Protein AF-A0A2D6F287-F1 (afdb_monomer_lite)

Structure (mmCIF, N/CA/C/O backbone):
data_AF-A0A2D6F287-F1
#
_entry.id   AF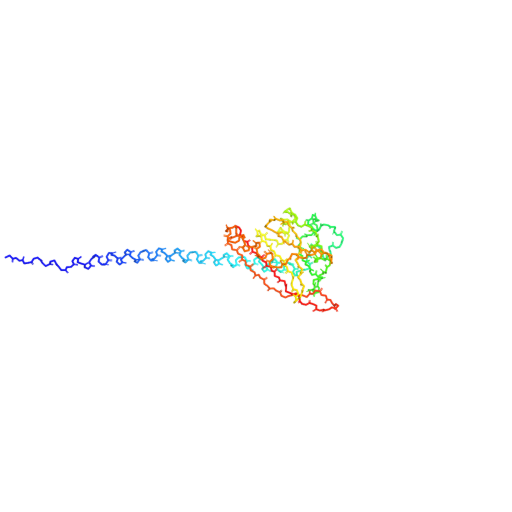-A0A2D6F287-F1
#
loop_
_atom_site.group_PDB
_atom_site.id
_atom_site.type_symbol
_atom_site.label_atom_id
_atom_site.label_alt_id
_atom_site.label_comp_id
_atom_site.label_asym_id
_atom_site.label_entity_id
_atom_site.label_seq_id
_atom_site.pdbx_PDB_ins_code
_atom_site.Cartn_x
_atom_site.Cartn_y
_atom_site.Cartn_z
_atom_site.occupancy
_atom_site.B_iso_or_equiv
_atom_site.auth_seq_id
_atom_site.auth_comp_id
_atom_site.auth_asym_id
_atom_site.auth_atom_id
_atom_site.pdbx_PDB_model_num
ATOM 1 N N . MET A 1 1 ? -53.482 -0.530 66.998 1.00 50.16 1 MET A N 1
ATOM 2 C CA . MET A 1 1 ? -52.963 0.106 65.759 1.00 50.16 1 MET A CA 1
ATOM 3 C C . MET A 1 1 ? -52.696 -0.979 64.717 1.00 50.16 1 MET A C 1
ATOM 5 O O . MET A 1 1 ? -52.305 -2.067 65.120 1.00 50.16 1 MET A O 1
ATOM 9 N N . LYS A 1 2 ? -52.905 -0.732 63.413 1.00 50.69 2 LYS A N 1
ATOM 10 C CA . LYS A 1 2 ? -52.496 -1.680 62.351 1.00 50.69 2 LYS A CA 1
ATOM 11 C C . LYS A 1 2 ? -51.017 -1.446 61.988 1.00 50.69 2 LYS A C 1
ATOM 13 O O . LYS A 1 2 ? -50.665 -0.293 61.749 1.00 50.69 2 LYS A O 1
ATOM 18 N N . PRO A 1 3 ? -50.161 -2.482 61.906 1.00 60.34 3 PRO A N 1
ATOM 19 C CA . PRO A 1 3 ? -48.781 -2.314 61.457 1.00 60.34 3 PRO A CA 1
ATOM 20 C C . PRO A 1 3 ? -48.736 -2.031 59.949 1.00 60.34 3 PRO A C 1
ATOM 22 O O . PRO A 1 3 ? -49.257 -2.803 59.141 1.00 60.34 3 PRO A O 1
ATOM 25 N N . ILE A 1 4 ? -48.093 -0.930 59.558 1.00 62.91 4 ILE A N 1
ATOM 26 C CA . ILE A 1 4 ? -47.907 -0.561 58.150 1.00 62.91 4 ILE A CA 1
ATOM 27 C C . ILE A 1 4 ? -46.851 -1.496 57.542 1.00 62.91 4 ILE A C 1
ATOM 29 O O . ILE A 1 4 ? -45.666 -1.386 57.853 1.00 62.91 4 ILE A O 1
ATOM 33 N N . LYS A 1 5 ? -47.262 -2.422 56.662 1.00 60.25 5 LYS A N 1
ATOM 34 C CA . LYS A 1 5 ? -46.361 -3.365 55.967 1.00 60.25 5 LYS A CA 1
ATOM 35 C C . LYS A 1 5 ? -45.488 -2.669 54.903 1.00 60.25 5 LYS A C 1
ATOM 37 O O . LYS A 1 5 ? -45.615 -2.933 53.709 1.00 60.25 5 LYS A O 1
ATOM 42 N N . LYS A 1 6 ? -44.528 -1.839 55.321 1.00 62.19 6 LYS A N 1
ATOM 43 C CA . LYS A 1 6 ? -43.394 -1.441 54.470 1.00 62.19 6 LYS A CA 1
ATOM 44 C C . LYS A 1 6 ? -42.460 -2.643 54.253 1.00 62.19 6 LYS A C 1
ATOM 46 O O . LYS A 1 6 ? -41.516 -2.839 55.009 1.00 62.19 6 LYS A O 1
ATOM 51 N N . ARG A 1 7 ? -42.740 -3.468 53.237 1.00 57.38 7 ARG A N 1
ATOM 52 C CA . ARG A 1 7 ? -41.859 -4.582 52.811 1.00 57.38 7 ARG A CA 1
ATOM 53 C C . ARG A 1 7 ? -41.539 -4.639 51.310 1.00 57.38 7 ARG A C 1
ATOM 55 O O . ARG A 1 7 ? -40.784 -5.510 50.906 1.00 57.38 7 ARG A O 1
ATOM 62 N N . GLY A 1 8 ? -42.049 -3.707 50.500 1.00 60.09 8 GLY A N 1
ATOM 63 C CA . GLY A 1 8 ? -41.720 -3.630 49.066 1.00 60.09 8 GLY A CA 1
ATOM 64 C C . GLY A 1 8 ? -40.553 -2.700 48.703 1.00 60.09 8 GLY A C 1
ATOM 65 O O . GLY A 1 8 ? -39.934 -2.898 47.669 1.00 60.09 8 GLY A O 1
ATOM 66 N N . GLN A 1 9 ? -40.238 -1.686 49.523 1.00 60.09 9 GLN A N 1
ATOM 67 C CA . GLN A 1 9 ? -39.429 -0.537 49.069 1.00 60.09 9 GLN A CA 1
ATOM 68 C C . GLN A 1 9 ? -37.966 -0.855 48.701 1.00 60.09 9 GLN A C 1
ATOM 70 O O . GLN A 1 9 ? -37.408 -0.124 47.893 1.00 60.09 9 GLN A O 1
ATOM 75 N N . PHE A 1 10 ? -37.362 -1.918 49.245 1.00 64.88 10 PHE A N 1
ATOM 76 C CA . PHE A 1 10 ? -35.959 -2.269 48.962 1.00 64.88 10 PHE A CA 1
ATOM 77 C C . PHE A 1 10 ? -35.760 -2.688 47.493 1.00 64.88 10 PHE A C 1
ATOM 79 O O . PHE A 1 10 ? -34.954 -2.098 46.782 1.00 64.88 10 PHE A O 1
ATOM 86 N N . TRP A 1 11 ? -36.612 -3.599 47.007 1.00 77.56 11 TRP A N 1
ATOM 87 C CA . TRP A 1 11 ? -36.554 -4.161 45.650 1.00 77.56 11 TRP A CA 1
ATOM 88 C C . TRP A 1 11 ? -36.672 -3.111 44.536 1.00 77.56 11 TRP A C 1
ATOM 90 O O . TRP A 1 11 ? -36.129 -3.302 43.452 1.00 77.56 11 TRP A O 1
ATOM 100 N N . TYR A 1 12 ? -37.361 -1.990 44.784 1.00 81.94 12 TYR A N 1
ATOM 101 C CA . TYR A 1 12 ? -37.453 -0.901 43.807 1.00 81.94 12 TYR A CA 1
ATOM 102 C C . TYR A 1 12 ? -36.110 -0.196 43.588 1.00 81.94 12 TYR A C 1
ATOM 104 O O . TYR A 1 12 ? -35.844 0.244 42.473 1.00 81.94 12 TYR A O 1
ATOM 112 N N . MET A 1 13 ? -35.261 -0.093 44.615 1.00 85.44 13 MET A N 1
ATOM 113 C CA . MET A 1 13 ? -33.952 0.549 44.485 1.00 85.44 13 MET A CA 1
ATOM 114 C C . MET A 1 13 ? -32.993 -0.332 43.678 1.00 85.44 13 MET A C 1
ATOM 116 O O . MET A 1 13 ? -32.370 0.154 42.737 1.00 85.44 13 MET A O 1
ATOM 120 N N . ASP A 1 14 ? -32.969 -1.635 43.970 1.00 88.06 14 ASP A N 1
ATOM 121 C CA . ASP A 1 14 ? -32.183 -2.622 43.220 1.00 88.06 14 ASP A CA 1
ATOM 122 C C . ASP A 1 14 ? -32.628 -2.697 41.747 1.00 88.06 14 ASP A C 1
ATOM 124 O O . ASP A 1 14 ? -31.797 -2.726 40.840 1.00 88.06 14 ASP A O 1
ATOM 128 N N . PHE A 1 15 ? -33.940 -2.642 41.486 1.00 89.94 15 PHE A N 1
ATOM 129 C CA . PHE A 1 15 ? -34.504 -2.622 40.132 1.00 89.94 15 PHE A CA 1
ATOM 130 C C . PHE A 1 15 ? -34.139 -1.349 39.349 1.00 89.94 15 PHE A C 1
ATOM 132 O O . PHE A 1 15 ? -33.764 -1.433 38.179 1.00 89.94 15 PHE A O 1
ATOM 139 N N . ILE A 1 16 ? -34.185 -0.172 39.986 1.00 93.06 16 ILE A N 1
ATOM 140 C CA . ILE A 1 16 ? -33.745 1.092 39.370 1.00 93.06 16 ILE A CA 1
ATOM 141 C C . ILE A 1 16 ? -32.241 1.047 39.060 1.00 93.06 16 ILE A C 1
ATOM 143 O O . ILE A 1 16 ? -31.836 1.415 37.957 1.00 93.06 16 ILE A O 1
ATOM 147 N N . MET A 1 17 ? -31.417 0.538 39.981 1.00 94.69 17 MET A N 1
ATOM 148 C CA . MET A 1 17 ? -29.980 0.361 39.747 1.00 94.69 17 MET A CA 1
ATOM 149 C C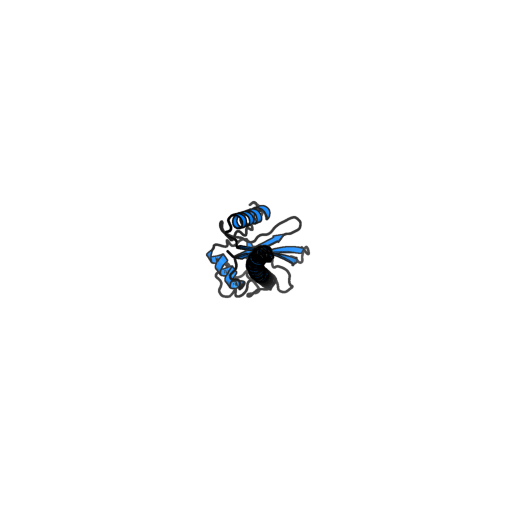 . MET A 1 17 ? -29.699 -0.619 38.602 1.00 94.69 17 MET A C 1
ATOM 151 O O . MET A 1 17 ? -28.856 -0.330 37.754 1.00 94.69 17 MET A O 1
ATOM 155 N N . ALA A 1 18 ? -30.437 -1.730 38.513 1.00 95.94 18 ALA A N 1
ATOM 156 C CA . ALA A 1 18 ? -30.332 -2.671 37.401 1.00 95.94 18 ALA A CA 1
ATOM 157 C C . ALA A 1 18 ? -30.677 -2.013 36.052 1.00 95.94 18 ALA A C 1
ATOM 159 O O . ALA A 1 18 ? -29.933 -2.188 35.089 1.00 95.94 18 ALA A O 1
ATOM 160 N N . ILE A 1 19 ? -31.738 -1.198 35.981 1.00 96.56 19 ILE A N 1
ATOM 161 C CA . ILE A 1 19 ? -32.093 -0.435 34.770 1.00 96.56 19 ILE A CA 1
ATOM 162 C C . ILE A 1 19 ? -30.978 0.545 34.379 1.00 96.56 19 ILE A C 1
ATOM 164 O O . ILE A 1 19 ? -30.627 0.624 33.201 1.00 96.56 19 ILE A O 1
ATOM 168 N N . ILE A 1 20 ? -30.395 1.268 35.339 1.00 97.38 20 ILE A N 1
ATOM 169 C CA . ILE A 1 20 ? -29.289 2.206 35.083 1.00 97.38 20 ILE A CA 1
ATOM 170 C C . ILE A 1 20 ? -28.062 1.458 34.541 1.00 97.38 20 ILE A C 1
ATOM 172 O O . ILE A 1 20 ? -27.504 1.855 33.519 1.00 97.38 20 ILE A O 1
ATOM 176 N N . ILE A 1 21 ? -27.681 0.342 35.170 1.00 97.75 21 ILE A N 1
ATOM 177 C CA . ILE A 1 21 ? -26.549 -0.494 34.744 1.00 97.75 21 ILE A CA 1
ATOM 178 C C . ILE A 1 21 ? -26.784 -1.064 33.338 1.00 97.75 21 ILE A C 1
ATOM 180 O O . ILE A 1 21 ? -25.910 -0.937 32.483 1.00 97.75 21 ILE A O 1
ATOM 184 N N . ILE A 1 22 ? -27.970 -1.619 33.063 1.00 98.12 22 ILE A N 1
ATOM 185 C CA . ILE A 1 22 ? -28.337 -2.131 31.732 1.00 98.12 22 ILE A CA 1
ATOM 186 C C . ILE A 1 22 ? -28.276 -1.006 30.692 1.00 98.12 22 ILE A C 1
ATOM 188 O O . ILE A 1 22 ? -27.688 -1.200 29.635 1.00 98.12 22 ILE A O 1
ATOM 192 N N . SER A 1 23 ? -28.787 0.187 31.008 1.00 97.69 23 SER A N 1
ATOM 193 C CA . SER A 1 23 ? -28.760 1.343 30.101 1.00 97.69 23 SER A CA 1
ATOM 194 C C . SER A 1 23 ? -27.329 1.780 29.760 1.00 97.69 23 SER A C 1
ATOM 196 O O . SER A 1 23 ? -27.016 2.021 28.594 1.00 97.69 23 SER A O 1
ATOM 198 N N . ILE A 1 24 ? -26.435 1.832 30.754 1.00 98.00 24 ILE A N 1
ATOM 199 C CA . ILE A 1 24 ? -25.013 2.156 30.558 1.00 98.00 24 ILE A CA 1
ATOM 200 C C . ILE A 1 24 ? -24.327 1.082 29.702 1.00 98.00 24 ILE A C 1
ATOM 202 O O . ILE A 1 24 ? -23.637 1.419 28.739 1.00 98.00 24 ILE A O 1
ATOM 206 N N . ILE A 1 25 ? -24.555 -0.204 29.995 1.00 98.00 25 ILE A N 1
ATOM 207 C CA . ILE A 1 25 ? -24.013 -1.323 29.209 1.00 98.00 25 ILE A CA 1
ATOM 208 C C . ILE A 1 25 ? -24.518 -1.263 27.761 1.00 98.00 25 ILE A C 1
ATOM 210 O O . ILE A 1 25 ? -23.719 -1.414 26.840 1.00 98.00 25 ILE A O 1
ATOM 214 N N . SER A 1 26 ? -25.805 -0.982 27.534 1.00 97.50 26 SER A N 1
ATOM 215 C CA . SER A 1 26 ? -26.382 -0.845 26.191 1.00 97.50 26 SER A CA 1
ATOM 216 C C . SER A 1 26 ? -25.778 0.324 25.408 1.00 97.50 26 SER A C 1
ATOM 218 O O . SER A 1 26 ? -25.455 0.158 24.233 1.00 97.50 26 SER A O 1
ATOM 220 N N . LEU A 1 27 ? -25.563 1.484 26.041 1.00 97.31 27 LEU A N 1
ATOM 221 C CA . LEU A 1 27 ? -24.914 2.638 25.403 1.00 97.31 27 LEU A CA 1
ATOM 222 C C . LEU A 1 27 ? -23.451 2.344 25.031 1.00 97.31 27 LEU A C 1
ATOM 224 O O . LEU A 1 27 ? -23.016 2.679 23.927 1.00 97.31 27 LEU A O 1
ATOM 228 N N . ILE A 1 28 ? -22.704 1.681 25.919 1.00 97.38 28 ILE A N 1
ATOM 229 C CA . ILE A 1 28 ? -21.328 1.238 25.647 1.00 97.38 28 ILE A CA 1
ATOM 230 C C . ILE A 1 28 ? -21.317 0.210 24.508 1.00 97.38 28 ILE A C 1
ATOM 232 O O . ILE A 1 28 ? -20.523 0.344 23.580 1.00 97.38 28 ILE A O 1
ATOM 236 N N . PHE A 1 29 ? -22.219 -0.774 24.530 1.00 97.25 29 PHE A N 1
ATOM 237 C CA . PHE A 1 29 ? -22.337 -1.798 23.492 1.00 97.25 29 PHE A CA 1
ATOM 238 C C . PHE A 1 29 ? -22.619 -1.192 22.112 1.00 97.25 29 PHE A C 1
ATOM 240 O O . PHE A 1 29 ? -21.897 -1.491 21.165 1.00 97.25 29 PHE A O 1
ATOM 247 N N . VAL A 1 30 ? -23.598 -0.285 21.998 1.00 97.25 30 VAL A N 1
ATOM 248 C CA . VAL A 1 30 ? -23.911 0.404 20.732 1.00 97.25 30 VAL A CA 1
ATOM 249 C C . VAL A 1 30 ? -22.702 1.188 20.216 1.00 97.25 30 VAL A C 1
ATOM 251 O O . VAL A 1 3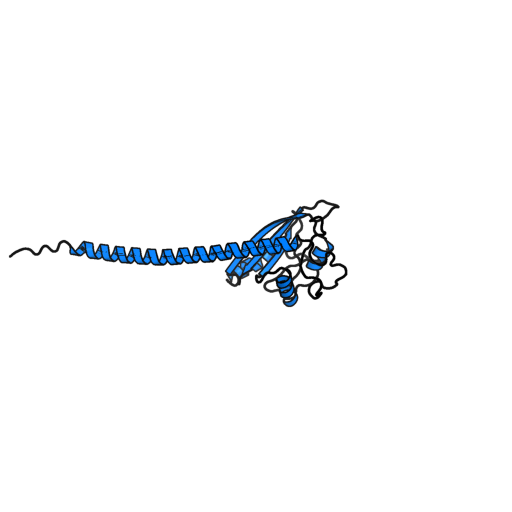0 ? -22.361 1.072 19.040 1.00 97.25 30 VAL A O 1
ATOM 254 N N . LYS A 1 31 ? -21.997 1.928 21.086 1.00 94.81 31 LYS A N 1
ATOM 255 C CA . LYS A 1 31 ? -20.775 2.653 20.700 1.00 94.81 31 LYS A CA 1
ATOM 256 C C . LYS A 1 31 ? -19.674 1.704 20.205 1.00 94.81 31 LYS A C 1
ATOM 258 O O . LYS A 1 31 ? -19.034 1.998 19.198 1.00 94.81 31 LYS A O 1
ATOM 263 N N . THR A 1 32 ? -19.477 0.572 20.879 1.00 96.00 32 THR A N 1
ATOM 264 C CA . THR A 1 32 ? -18.494 -0.453 20.497 1.00 96.00 32 THR A CA 1
ATOM 265 C C . THR A 1 32 ? -18.837 -1.101 19.157 1.00 96.00 32 THR A C 1
ATOM 267 O O . THR A 1 32 ? -17.957 -1.209 18.309 1.00 96.00 32 THR A O 1
ATOM 270 N N . VAL A 1 33 ? -20.102 -1.469 18.920 1.00 95.50 33 VAL A N 1
ATOM 271 C CA . VAL A 1 33 ? -20.548 -2.055 17.644 1.00 95.50 33 VAL A CA 1
ATOM 272 C C . VAL A 1 33 ? -20.365 -1.068 16.489 1.00 95.50 33 VAL A C 1
ATOM 274 O O . VAL A 1 33 ? -19.806 -1.446 15.465 1.00 95.50 33 VAL A O 1
ATOM 277 N N . ILE A 1 34 ? -20.742 0.205 16.665 1.00 94.19 34 ILE A N 1
ATOM 278 C CA . ILE A 1 34 ? -20.519 1.249 15.649 1.00 94.19 34 ILE A CA 1
ATOM 279 C C . ILE A 1 34 ? -19.022 1.408 15.350 1.00 94.19 34 ILE A C 1
ATOM 281 O O . ILE A 1 34 ? -18.639 1.418 14.181 1.00 94.19 34 ILE A O 1
ATOM 285 N N . GLY A 1 35 ? -18.174 1.473 16.383 1.00 90.38 35 GLY A N 1
ATOM 286 C CA . GLY A 1 35 ? -16.720 1.555 16.219 1.00 90.38 35 GLY A CA 1
ATOM 287 C C . GLY A 1 35 ? -16.143 0.352 15.467 1.00 90.38 35 GLY A C 1
ATOM 288 O O . GLY A 1 35 ? -15.427 0.530 14.488 1.00 90.38 35 GLY A O 1
ATOM 289 N N . MET A 1 36 ? -16.527 -0.870 15.852 1.00 90.44 36 MET A N 1
ATOM 290 C CA . MET A 1 36 ? -16.131 -2.104 15.160 1.00 90.44 36 MET A CA 1
ATOM 291 C C . MET A 1 36 ? -16.555 -2.105 13.686 1.00 90.44 36 MET A C 1
ATOM 293 O O . MET A 1 36 ? -15.763 -2.492 12.830 1.00 90.44 36 MET A O 1
ATOM 297 N N . THR A 1 37 ? -17.770 -1.647 13.365 1.00 93.19 37 THR A N 1
ATOM 298 C CA . THR A 1 37 ? -18.240 -1.534 11.975 1.00 93.19 37 THR A CA 1
ATOM 299 C C . THR A 1 37 ? -17.458 -0.478 11.191 1.00 93.19 37 THR A C 1
ATOM 301 O O . THR A 1 37 ? -17.074 -0.733 10.053 1.00 93.19 37 THR A O 1
ATOM 304 N N . GLN A 1 38 ? -17.167 0.682 11.786 1.00 89.56 38 GLN A N 1
ATOM 305 C CA . GLN A 1 38 ? -16.369 1.732 11.143 1.00 89.56 38 GLN A CA 1
ATOM 306 C C . GLN A 1 38 ? -14.934 1.265 10.865 1.00 89.56 38 GLN A C 1
ATOM 308 O O . GLN A 1 38 ? -14.471 1.381 9.730 1.00 89.56 38 GLN A O 1
ATOM 313 N N . THR A 1 39 ? -14.261 0.664 11.853 1.00 89.12 39 THR A N 1
ATOM 314 C CA . THR A 1 39 ? -12.932 0.065 11.669 1.00 89.12 39 THR A CA 1
ATOM 315 C C . THR A 1 39 ? -12.962 -1.053 10.630 1.00 89.12 39 THR A C 1
ATOM 317 O O . THR A 1 39 ? -12.083 -1.089 9.775 1.00 89.12 39 THR A O 1
ATOM 320 N N . LYS A 1 40 ? -13.974 -1.937 10.628 1.00 92.12 40 LYS A N 1
ATOM 321 C CA . LYS A 1 40 ? -14.090 -3.002 9.616 1.00 92.12 40 LYS A CA 1
ATOM 322 C C . LYS A 1 40 ? -14.208 -2.430 8.205 1.00 92.12 40 LYS A C 1
ATOM 324 O O . LYS A 1 40 ? -13.436 -2.822 7.340 1.00 92.12 40 LYS A O 1
ATOM 329 N N . ASN A 1 41 ? -15.116 -1.481 7.983 1.00 91.75 41 ASN A N 1
ATOM 330 C CA . ASN A 1 41 ? -15.328 -0.897 6.658 1.00 91.75 41 ASN A CA 1
ATOM 331 C C . ASN A 1 41 ? -14.060 -0.186 6.148 1.00 91.75 41 ASN A C 1
ATOM 333 O O . ASN A 1 41 ? -13.748 -0.260 4.962 1.00 91.75 41 ASN A O 1
ATOM 337 N N . LEU A 1 42 ? -13.303 0.461 7.042 1.00 91.31 42 LEU A N 1
ATOM 338 C CA . LEU A 1 42 ? -12.036 1.116 6.706 1.00 91.31 42 LEU A CA 1
ATOM 339 C C . LEU A 1 42 ? -10.903 0.098 6.453 1.00 91.31 42 LEU A C 1
ATOM 341 O O . LEU A 1 42 ? -10.145 0.263 5.502 1.00 91.31 42 LEU A O 1
ATOM 345 N N . THR A 1 43 ? -10.852 -0.996 7.222 1.00 92.56 43 THR A N 1
ATOM 346 C CA . THR A 1 43 ? -9.972 -2.161 6.984 1.00 92.56 43 THR A CA 1
ATOM 347 C C . THR A 1 43 ? -10.215 -2.765 5.598 1.00 92.56 43 THR A C 1
ATOM 349 O O . THR A 1 43 ? -9.271 -2.990 4.846 1.00 92.56 43 THR A O 1
ATOM 352 N N . GLU A 1 44 ? -11.480 -3.020 5.254 1.00 95.19 44 GLU A N 1
ATOM 353 C CA . GLU A 1 44 ? -11.874 -3.629 3.979 1.00 95.19 44 GLU A CA 1
ATOM 354 C C . GLU A 1 44 ? -11.619 -2.680 2.800 1.00 95.19 44 GLU A C 1
ATOM 356 O O . GLU A 1 44 ? -11.102 -3.122 1.778 1.00 95.19 44 GLU A O 1
ATOM 361 N N . GLY A 1 45 ? -11.870 -1.375 2.961 1.00 95.12 45 GLY A N 1
ATOM 362 C CA . GLY A 1 45 ? -11.522 -0.355 1.965 1.00 95.12 45 GLY A CA 1
ATOM 363 C C . GLY A 1 45 ? -10.017 -0.274 1.683 1.00 95.12 45 GLY A C 1
ATOM 364 O O . GLY A 1 45 ? -9.610 -0.392 0.531 1.00 95.12 45 GLY A O 1
ATOM 365 N N . LEU A 1 46 ? -9.179 -0.153 2.721 1.00 94.94 46 LEU A N 1
ATOM 366 C CA . LEU A 1 46 ? -7.715 -0.130 2.563 1.00 94.94 46 LEU A CA 1
ATOM 367 C C . LEU A 1 46 ? -7.172 -1.427 1.936 1.00 94.94 46 LEU A C 1
ATOM 369 O O . LEU A 1 46 ? -6.219 -1.380 1.163 1.00 94.94 46 LEU A O 1
ATOM 373 N N . LEU A 1 47 ? -7.779 -2.581 2.237 1.00 96.25 47 LEU A N 1
ATOM 374 C CA . LEU A 1 47 ? -7.408 -3.862 1.629 1.00 96.25 47 LEU A CA 1
ATOM 375 C C . LEU A 1 47 ? -7.791 -3.942 0.142 1.00 96.25 47 LEU A C 1
ATOM 377 O O . LEU A 1 47 ? -7.025 -4.506 -0.638 1.00 96.25 47 LEU A O 1
ATOM 381 N N . ILE A 1 48 ? -8.937 -3.380 -0.257 1.00 96.81 48 ILE A N 1
ATOM 382 C CA . ILE A 1 48 ? -9.334 -3.274 -1.669 1.00 96.81 48 ILE A CA 1
ATOM 383 C C . ILE A 1 48 ? -8.365 -2.347 -2.412 1.00 96.81 48 ILE A C 1
ATOM 385 O O . ILE A 1 48 ? -7.800 -2.768 -3.417 1.00 96.81 48 ILE A O 1
ATOM 389 N N . GLU A 1 49 ? -8.066 -1.156 -1.882 1.00 95.25 49 GLU A N 1
ATOM 390 C CA . GLU A 1 49 ? -7.101 -0.239 -2.512 1.00 95.25 49 GLU A CA 1
ATOM 391 C C . GLU A 1 49 ? -5.696 -0.868 -2.619 1.00 95.25 49 GLU A C 1
ATOM 393 O O . GLU A 1 49 ? -5.045 -0.759 -3.657 1.00 95.25 49 GLU A O 1
ATOM 398 N N . ALA A 1 50 ? -5.240 -1.620 -1.608 1.00 95.00 50 ALA A N 1
ATOM 399 C CA . ALA A 1 50 ? -3.974 -2.360 -1.675 1.00 95.00 50 ALA A CA 1
ATOM 400 C C . ALA A 1 50 ? -3.972 -3.459 -2.756 1.00 95.00 50 ALA A C 1
ATOM 402 O O . ALA A 1 50 ? -2.946 -3.698 -3.402 1.00 95.00 50 ALA A O 1
ATOM 403 N N . GLN A 1 51 ? -5.116 -4.112 -2.984 1.00 95.94 51 GLN A N 1
ATOM 404 C CA . GLN A 1 51 ? -5.291 -5.078 -4.070 1.00 95.94 51 GLN A CA 1
ATOM 405 C C . GLN A 1 51 ? -5.341 -4.396 -5.441 1.00 95.94 51 GLN A C 1
ATOM 407 O O . GLN A 1 51 ? -4.730 -4.911 -6.373 1.00 95.94 51 GLN A O 1
ATOM 412 N N . GLU A 1 52 ? -5.996 -3.242 -5.573 1.00 95.44 52 GLU A N 1
ATOM 413 C CA . GLU A 1 52 ? -6.076 -2.470 -6.819 1.00 95.44 52 GLU A CA 1
ATOM 414 C C . GLU A 1 52 ? -4.714 -1.884 -7.214 1.00 95.44 52 GLU A C 1
ATOM 416 O O . GLU A 1 52 ? -4.274 -2.081 -8.346 1.00 95.44 52 GLU A O 1
ATOM 421 N N . ILE A 1 53 ? -3.976 -1.289 -6.270 1.00 93.00 53 ILE A N 1
ATOM 422 C CA . ILE A 1 53 ? -2.584 -0.845 -6.467 1.00 93.00 53 ILE A CA 1
ATOM 423 C C . ILE A 1 53 ? -1.704 -2.033 -6.878 1.00 93.00 53 ILE A C 1
ATOM 425 O O . ILE A 1 53 ? -0.978 -1.958 -7.870 1.00 93.00 53 ILE A O 1
ATOM 429 N N . SER A 1 54 ? -1.813 -3.168 -6.176 1.00 93.44 54 SER A N 1
ATOM 430 C CA . SER A 1 54 ? -1.105 -4.399 -6.544 1.00 93.44 54 SER A CA 1
ATOM 431 C C . SER A 1 54 ? -1.475 -4.898 -7.944 1.00 93.44 54 SER A C 1
ATOM 433 O O . SER A 1 54 ? -0.619 -5.426 -8.653 1.00 93.44 54 SER A O 1
ATOM 435 N N . GLN A 1 55 ? -2.742 -4.770 -8.343 1.00 93.81 55 GLN A N 1
ATOM 436 C CA . GLN A 1 55 ? -3.255 -5.255 -9.619 1.00 93.81 55 GLN A CA 1
ATOM 437 C C . GLN A 1 55 ? -2.846 -4.357 -10.789 1.00 93.81 55 GLN A C 1
ATOM 439 O O . GLN A 1 55 ? -2.490 -4.885 -11.841 1.00 93.81 55 GLN A O 1
ATOM 444 N N . ASN A 1 56 ? -2.830 -3.038 -10.586 1.00 92.31 56 ASN A N 1
ATOM 445 C CA . ASN A 1 56 ? -2.272 -2.068 -11.523 1.00 92.31 56 ASN A CA 1
ATOM 446 C C . ASN A 1 56 ? -0.772 -2.316 -11.716 1.00 92.31 56 ASN A C 1
ATOM 448 O O . ASN A 1 56 ? -0.327 -2.510 -12.841 1.00 92.31 56 ASN A O 1
ATOM 452 N N . LEU A 1 57 ? 0.001 -2.454 -10.633 1.00 90.50 57 LEU A N 1
ATOM 453 C CA . LEU A 1 57 ? 1.446 -2.672 -10.740 1.00 90.50 57 LEU A CA 1
ATOM 454 C C . LEU A 1 57 ? 1.829 -4.001 -11.412 1.00 90.50 57 LEU A C 1
ATOM 456 O O . LEU A 1 57 ? 2.845 -4.027 -12.101 1.00 90.50 57 LEU A O 1
ATOM 460 N N . ILE A 1 58 ? 1.032 -5.077 -11.304 1.00 91.81 58 ILE A N 1
ATOM 461 C CA . ILE A 1 58 ? 1.256 -6.298 -12.112 1.00 91.81 58 ILE A CA 1
ATOM 462 C C . ILE A 1 58 ? 0.643 -6.248 -13.521 1.00 91.81 58 ILE A C 1
ATOM 464 O O . ILE A 1 58 ? 0.847 -7.179 -14.303 1.00 91.81 58 ILE A O 1
ATOM 468 N N . ALA A 1 59 ? -0.095 -5.197 -13.880 1.00 92.56 59 ALA A N 1
ATOM 469 C CA . ALA A 1 59 ? -0.519 -4.975 -15.256 1.00 92.56 59 ALA A CA 1
ATOM 470 C C . ALA A 1 59 ? 0.665 -4.523 -16.129 1.00 92.56 59 ALA A C 1
ATOM 472 O O . ALA A 1 59 ? 1.750 -4.201 -15.641 1.00 92.56 59 ALA A O 1
ATOM 473 N N . VAL A 1 60 ? 0.438 -4.497 -17.441 1.00 91.50 60 VAL A N 1
ATOM 474 C CA . VAL A 1 60 ? 1.427 -4.049 -18.435 1.00 91.50 60 VAL A CA 1
ATOM 475 C C . VAL A 1 60 ? 1.620 -2.527 -18.386 1.00 91.50 60 VAL A C 1
ATOM 477 O O . VAL A 1 60 ? 2.674 -2.019 -18.756 1.00 91.50 60 VAL A O 1
ATOM 480 N N . GLY A 1 61 ? 0.609 -1.800 -17.902 1.00 90.38 61 GLY A N 1
ATOM 481 C CA . GLY A 1 61 ? 0.548 -0.344 -17.973 1.00 90.38 61 GLY A CA 1
ATOM 482 C C . GLY A 1 61 ? 0.259 0.161 -19.388 1.00 90.38 61 GLY A C 1
ATOM 483 O O . GLY A 1 61 ? 0.272 -0.591 -20.363 1.00 90.38 61 GLY A O 1
ATOM 484 N N . GLU A 1 62 ? -0.004 1.459 -19.492 1.00 90.44 62 GLU A N 1
ATOM 485 C CA . GLU A 1 62 ? -0.096 2.170 -20.766 1.00 90.44 62 GLU A CA 1
ATOM 486 C C . GLU A 1 62 ? 0.785 3.423 -20.655 1.00 90.44 62 GLU A C 1
ATOM 488 O O . GLU A 1 62 ? 0.520 4.223 -19.753 1.00 90.44 62 GLU A O 1
ATOM 493 N N . PRO A 1 63 ? 1.810 3.610 -21.514 1.00 88.50 63 PRO A N 1
ATOM 494 C CA . PRO A 1 63 ? 2.255 2.723 -22.593 1.00 88.50 63 PRO A CA 1
ATOM 495 C C . PRO A 1 63 ? 3.000 1.470 -22.092 1.00 88.50 63 PRO A C 1
ATOM 497 O O . PRO A 1 63 ? 3.528 1.432 -20.981 1.00 88.50 63 PRO A O 1
ATOM 500 N N . THR A 1 64 ? 3.074 0.453 -22.958 1.00 86.81 64 THR A N 1
ATOM 501 C CA . THR A 1 64 ? 3.755 -0.831 -22.698 1.00 86.81 64 THR A CA 1
ATOM 502 C C . THR A 1 64 ? 5.252 -0.684 -22.430 1.00 86.81 64 THR A C 1
ATOM 504 O O . THR A 1 64 ? 5.798 -1.475 -21.666 1.00 86.81 64 THR A O 1
ATOM 507 N N . ASP A 1 65 ? 5.910 0.307 -23.031 1.00 82.06 65 ASP A N 1
ATOM 508 C CA . ASP A 1 65 ? 7.325 0.611 -22.816 1.00 82.06 65 ASP A CA 1
ATOM 509 C C . ASP A 1 65 ? 7.482 2.010 -22.208 1.00 82.06 65 ASP A C 1
ATOM 511 O O . ASP A 1 65 ? 6.818 2.966 -22.614 1.00 82.06 65 ASP A O 1
ATOM 515 N N . TRP A 1 66 ? 8.355 2.122 -21.209 1.00 79.06 66 TRP A N 1
ATOM 516 C CA . TRP A 1 66 ? 8.709 3.384 -20.560 1.00 79.06 66 TRP A CA 1
ATOM 517 C C . TRP A 1 66 ? 10.077 3.899 -21.021 1.00 79.06 66 TRP A C 1
ATOM 519 O O . TRP A 1 66 ? 10.455 5.011 -20.659 1.00 79.06 66 TRP A O 1
ATOM 529 N N . ASN A 1 67 ? 10.843 3.138 -21.808 1.00 71.75 67 ASN A N 1
ATOM 530 C CA . ASN A 1 67 ? 12.217 3.486 -22.160 1.00 71.75 67 ASN A CA 1
ATOM 531 C C . ASN A 1 67 ? 12.330 4.763 -23.001 1.00 71.75 67 ASN A C 1
ATOM 533 O O . ASN A 1 67 ? 13.233 5.559 -22.740 1.00 71.75 67 ASN A O 1
ATOM 537 N N . THR A 1 68 ? 11.359 5.044 -23.874 1.00 70.62 68 THR A N 1
ATOM 538 C CA . THR A 1 68 ? 11.252 6.305 -24.635 1.00 70.62 68 THR A CA 1
ATOM 539 C C . THR A 1 68 ? 10.931 7.543 -23.789 1.00 70.62 68 THR A C 1
ATOM 541 O O . THR A 1 68 ? 11.098 8.658 -24.278 1.00 70.62 68 THR A O 1
ATOM 544 N N . HIS A 1 69 ? 10.492 7.380 -22.538 1.00 68.06 69 HIS A N 1
ATOM 545 C CA . HIS A 1 69 ? 10.061 8.473 -21.662 1.00 68.06 69 HIS A CA 1
ATOM 546 C C . HIS A 1 69 ? 11.105 8.688 -20.559 1.00 68.06 69 HIS A C 1
ATOM 548 O O . HIS A 1 69 ? 11.377 7.782 -19.767 1.00 68.06 69 HIS A O 1
ATOM 554 N N . SER A 1 70 ? 11.736 9.864 -20.505 1.00 68.81 70 SER A N 1
ATOM 555 C CA . SER A 1 70 ? 12.743 10.175 -19.474 1.00 68.81 70 SER A CA 1
ATOM 556 C C . SER A 1 70 ? 12.135 10.192 -18.071 1.00 68.81 70 SER A C 1
ATOM 558 O O . SER A 1 70 ? 12.738 9.682 -17.133 1.00 68.81 70 SER A O 1
ATOM 560 N N . GLU A 1 71 ? 10.919 10.726 -17.957 1.00 78.56 71 GLU A N 1
ATOM 561 C CA . GLU A 1 71 ? 10.208 10.960 -16.703 1.00 78.56 71 GLU A CA 1
ATOM 562 C C . GLU A 1 71 ? 8.754 10.492 -16.850 1.00 78.56 71 GLU A C 1
ATOM 564 O O . GLU A 1 71 ? 7.911 11.185 -17.417 1.00 78.56 71 GLU A O 1
ATOM 569 N N . TRP A 1 72 ? 8.446 9.285 -16.363 1.00 79.62 72 TRP A N 1
ATOM 570 C CA . TRP A 1 72 ? 7.122 8.668 -16.548 1.00 79.62 72 TRP A CA 1
ATOM 571 C C . TRP A 1 72 ? 5.989 9.425 -15.836 1.00 79.62 72 TRP A C 1
ATOM 573 O O . TRP A 1 72 ? 4.820 9.245 -16.169 1.00 79.62 72 TRP A O 1
ATOM 583 N N . TRP A 1 73 ? 6.318 10.261 -14.849 1.00 79.88 73 TRP A N 1
ATOM 584 C CA . TRP A 1 73 ? 5.346 11.008 -14.055 1.00 79.88 73 TRP A CA 1
ATOM 585 C C . TRP A 1 73 ? 4.744 12.200 -14.816 1.00 79.88 73 TRP A C 1
ATOM 587 O O . TRP A 1 73 ? 3.534 12.423 -14.710 1.00 79.88 73 TRP A O 1
ATOM 597 N N . ASP A 1 74 ? 5.549 12.924 -15.603 1.00 81.56 74 ASP A N 1
ATOM 598 C CA . ASP A 1 74 ? 5.113 14.104 -16.371 1.00 81.56 74 ASP A CA 1
ATOM 599 C C . ASP A 1 74 ? 4.700 13.800 -17.819 1.00 81.56 74 ASP A C 1
ATOM 601 O O . ASP A 1 74 ? 4.087 14.646 -18.471 1.00 81.56 74 ASP A O 1
ATOM 605 N N . ASP A 1 75 ? 4.944 12.587 -18.324 1.00 84.12 75 ASP A N 1
ATOM 606 C CA . ASP A 1 75 ? 4.480 12.209 -19.658 1.00 84.12 75 ASP A CA 1
ATOM 607 C C . ASP A 1 75 ? 2.948 11.962 -19.681 1.00 84.12 75 ASP A C 1
ATOM 609 O O . ASP A 1 75 ? 2.430 11.090 -18.967 1.00 84.12 75 ASP A O 1
ATOM 613 N N . PRO A 1 76 ? 2.161 12.695 -20.495 1.00 84.94 76 PRO A N 1
ATOM 614 C CA . PRO A 1 76 ? 0.709 12.536 -20.536 1.00 84.94 76 PRO A CA 1
ATOM 615 C C . PRO A 1 76 ? 0.263 11.174 -21.095 1.00 84.94 76 PRO A C 1
ATOM 617 O O . PRO A 1 76 ? -0.845 10.737 -20.774 1.00 84.94 76 PRO A O 1
ATOM 620 N N . SER A 1 77 ? 1.101 10.482 -21.877 1.00 85.12 77 SER A N 1
ATOM 621 C CA . SER A 1 77 ? 0.795 9.160 -22.439 1.00 85.12 77 SER A CA 1
ATOM 622 C C . SER A 1 77 ? 0.761 8.045 -21.391 1.00 85.12 77 SER A C 1
ATOM 624 O O . SER A 1 77 ? 0.073 7.047 -21.611 1.00 85.12 77 SER A O 1
ATOM 626 N N . VAL A 1 78 ? 1.431 8.224 -20.241 1.00 86.06 78 VAL A N 1
ATOM 627 C CA . VAL A 1 78 ? 1.533 7.234 -19.151 1.00 86.06 78 VAL A CA 1
ATOM 628 C C . VAL A 1 78 ? 0.231 7.167 -18.344 1.00 86.06 78 VAL A C 1
ATOM 630 O O . VAL A 1 78 ? 0.153 7.589 -17.192 1.00 86.06 78 VAL A O 1
ATOM 633 N N . LYS A 1 79 ? -0.858 6.703 -18.967 1.00 88.12 79 LYS A N 1
ATOM 634 C CA . LYS A 1 79 ? -2.207 6.699 -18.373 1.00 88.12 79 LYS A CA 1
ATOM 635 C C . LYS A 1 79 ? -2.328 5.780 -17.159 1.00 88.12 79 LYS A C 1
ATOM 637 O O . LYS A 1 79 ? -3.018 6.151 -16.215 1.00 88.12 79 LYS A O 1
ATOM 642 N N . GLN A 1 80 ? -1.670 4.621 -17.181 1.00 89.44 80 GLN A N 1
ATOM 643 C CA . GLN A 1 80 ? -1.745 3.611 -16.122 1.00 89.44 80 GLN A CA 1
ATOM 644 C C . GLN A 1 80 ? -0.347 3.090 -15.796 1.00 89.44 80 GLN A C 1
ATOM 646 O O . GLN A 1 80 ? 0.364 2.622 -16.690 1.00 89.44 80 GLN A O 1
ATOM 651 N N . LEU A 1 81 ? 0.026 3.102 -14.512 1.00 89.19 81 LEU A N 1
ATOM 652 C CA . LEU A 1 81 ? 1.250 2.435 -14.069 1.00 89.19 81 LEU A CA 1
ATOM 653 C C . LEU A 1 81 ? 1.043 0.921 -14.047 1.00 89.19 81 LEU A C 1
ATOM 655 O O . LEU A 1 81 ? 0.118 0.426 -13.406 1.00 89.19 81 LEU A O 1
ATOM 659 N N . GLY A 1 82 ? 1.944 0.203 -14.710 1.00 90.94 82 GLY A N 1
ATOM 660 C CA . GLY A 1 82 ? 2.045 -1.247 -14.666 1.00 90.94 82 GLY A CA 1
ATOM 661 C C . GLY A 1 82 ? 3.457 -1.676 -15.038 1.00 90.94 82 GLY A C 1
ATOM 662 O O . GLY A 1 82 ? 4.024 -1.198 -16.021 1.00 90.94 82 GLY A O 1
ATOM 663 N N . LEU A 1 83 ? 4.048 -2.529 -14.204 1.00 88.06 83 LEU A N 1
ATOM 664 C CA . LEU A 1 83 ? 5.460 -2.893 -14.260 1.00 88.06 83 LEU A CA 1
ATOM 665 C C . LEU A 1 83 ? 5.721 -4.141 -15.108 1.00 88.06 83 LEU A C 1
ATOM 667 O O . LEU A 1 83 ? 6.885 -4.477 -15.302 1.00 88.06 83 LEU A O 1
ATOM 671 N N . THR A 1 84 ? 4.699 -4.851 -15.607 1.00 89.50 84 THR A N 1
ATOM 672 C CA . THR A 1 84 ? 4.935 -6.063 -16.412 1.00 89.50 84 THR A CA 1
ATOM 673 C C . THR A 1 84 ? 5.169 -5.789 -17.897 1.00 89.50 84 THR A C 1
ATOM 675 O O . THR A 1 84 ? 4.946 -4.693 -18.415 1.00 89.50 84 THR A O 1
ATOM 678 N N . ASP A 1 85 ? 5.685 -6.811 -18.569 1.00 83.75 85 ASP A N 1
ATOM 679 C CA . ASP A 1 85 ? 6.082 -6.859 -19.977 1.00 83.75 85 ASP A CA 1
ATOM 680 C C . ASP A 1 85 ? 4.959 -7.290 -20.947 1.00 83.75 85 ASP A C 1
ATOM 682 O O . ASP A 1 85 ? 5.094 -7.149 -22.159 1.00 83.75 85 ASP A O 1
ATOM 686 N N . GLY A 1 86 ? 3.856 -7.836 -20.422 1.00 80.56 86 GLY A N 1
ATOM 687 C CA . GLY A 1 86 ? 2.803 -8.517 -21.192 1.00 80.56 86 GLY A CA 1
ATOM 688 C C . GLY A 1 86 ? 2.725 -10.024 -20.929 1.00 80.56 86 GLY A C 1
ATOM 689 O O . GLY A 1 86 ? 1.628 -10.580 -20.878 1.00 80.56 86 GLY A O 1
ATOM 690 N N . ASN A 1 87 ? 3.853 -10.673 -20.631 1.00 84.12 87 ASN A N 1
ATOM 691 C CA . ASN A 1 87 ? 3.939 -12.088 -20.253 1.00 84.12 87 ASN A CA 1
ATOM 692 C C . ASN A 1 87 ? 3.741 -12.316 -18.740 1.00 84.12 87 ASN A C 1
ATOM 694 O O . ASN A 1 87 ? 3.908 -13.434 -18.249 1.00 84.12 87 ASN A O 1
ATOM 698 N N . LYS A 1 88 ? 3.318 -11.271 -18.009 1.00 80.38 88 LYS A N 1
ATOM 699 C CA . LYS A 1 88 ? 3.122 -11.219 -16.544 1.00 80.38 88 LYS A CA 1
ATOM 700 C C . LYS A 1 88 ? 4.432 -11.278 -15.743 1.00 80.38 88 LYS A C 1
ATOM 702 O O . LYS A 1 88 ? 4.406 -11.629 -14.563 1.00 80.38 88 LYS A O 1
ATOM 707 N N . ARG A 1 89 ? 5.555 -10.919 -16.369 1.00 84.25 89 ARG A N 1
ATOM 708 C CA . ARG A 1 89 ? 6.879 -10.816 -15.745 1.00 84.25 89 ARG A CA 1
ATOM 709 C C . ARG A 1 89 ? 7.223 -9.338 -15.574 1.00 84.25 89 ARG A C 1
ATOM 711 O O . ARG A 1 89 ? 6.868 -8.531 -16.430 1.00 84.25 89 ARG A O 1
ATOM 718 N N . PHE A 1 90 ? 7.829 -8.943 -14.456 1.00 85.75 90 PHE A N 1
ATOM 719 C CA . PHE A 1 90 ? 8.221 -7.544 -14.265 1.00 85.75 90 PHE A CA 1
ATOM 720 C C . PHE A 1 90 ? 9.334 -7.153 -15.236 1.00 85.75 90 PHE A C 1
ATOM 722 O O . PHE A 1 90 ? 10.370 -7.799 -15.307 1.00 85.75 90 PHE A O 1
ATOM 729 N N . ASN A 1 91 ? 9.124 -6.057 -15.956 1.00 84.06 91 ASN A N 1
ATOM 730 C CA . ASN A 1 91 ? 10.147 -5.427 -16.765 1.00 84.06 91 ASN A CA 1
ATOM 731 C C . ASN A 1 91 ? 11.120 -4.686 -15.827 1.00 84.06 91 ASN A C 1
ATOM 733 O O . ASN A 1 91 ? 10.714 -3.799 -15.069 1.00 84.06 91 ASN A O 1
ATOM 737 N N . LEU A 1 92 ? 12.399 -5.068 -15.866 1.00 77.62 92 LEU A N 1
ATOM 738 C CA . LEU A 1 92 ? 13.416 -4.530 -14.962 1.00 77.62 92 LEU A CA 1
ATOM 739 C C . LEU A 1 92 ? 13.673 -3.033 -15.193 1.00 77.62 92 LEU A C 1
ATOM 741 O O . LEU A 1 92 ? 13.856 -2.305 -14.221 1.00 77.62 92 LEU A O 1
ATOM 745 N N . ASP A 1 93 ? 13.597 -2.549 -16.437 1.00 79.44 93 ASP A N 1
ATOM 746 C CA . ASP A 1 93 ? 13.741 -1.122 -16.748 1.00 79.44 93 ASP A CA 1
ATOM 747 C C . ASP A 1 93 ? 12.595 -0.301 -16.151 1.00 79.44 93 ASP A C 1
ATOM 749 O O . ASP A 1 93 ? 12.829 0.784 -15.632 1.00 79.44 93 ASP A O 1
ATOM 753 N N . LYS A 1 94 ? 11.356 -0.812 -16.151 1.00 82.19 94 LYS A N 1
ATOM 754 C CA . LYS A 1 94 ? 10.221 -0.172 -15.465 1.00 82.19 94 LYS A CA 1
ATOM 755 C C . LYS A 1 94 ? 10.383 -0.194 -13.958 1.00 82.19 94 LYS A C 1
ATOM 757 O O . LYS A 1 94 ? 10.103 0.815 -13.320 1.00 82.19 94 LYS A O 1
ATOM 762 N N . LEU A 1 95 ? 10.837 -1.311 -13.384 1.00 77.88 95 LEU A N 1
ATOM 763 C CA . LEU A 1 95 ? 11.123 -1.386 -11.950 1.00 77.88 95 LEU A CA 1
ATOM 764 C C . LEU A 1 95 ? 12.200 -0.364 -11.563 1.00 77.88 95 LEU A C 1
ATOM 766 O O . LEU A 1 95 ? 12.045 0.329 -10.565 1.00 77.88 95 LEU A O 1
ATOM 770 N N . ARG A 1 96 ? 13.233 -0.215 -12.398 1.00 74.25 96 ARG A N 1
ATOM 771 C CA . ARG A 1 96 ? 14.313 0.761 -12.247 1.00 74.25 96 ARG A CA 1
ATOM 772 C C . ARG A 1 96 ? 13.883 2.202 -12.550 1.00 74.25 96 ARG A C 1
ATOM 774 O O . ARG A 1 96 ? 14.340 3.113 -11.885 1.00 74.25 96 ARG A O 1
ATOM 781 N N . LYS A 1 97 ? 12.976 2.460 -13.493 1.00 75.62 97 LYS A N 1
ATOM 782 C CA . LYS A 1 97 ? 12.445 3.813 -13.768 1.00 75.62 97 LYS A CA 1
ATOM 783 C C . LYS A 1 97 ? 11.407 4.259 -12.749 1.00 75.62 97 LYS A C 1
ATOM 785 O O . LYS A 1 97 ? 11.334 5.446 -12.438 1.00 75.62 97 LYS A O 1
ATOM 790 N N . LEU A 1 98 ? 10.628 3.322 -12.208 1.00 74.44 98 LEU A N 1
ATOM 791 C CA . LEU A 1 98 ? 9.934 3.551 -10.951 1.00 74.44 98 LEU A CA 1
ATOM 792 C C . LEU A 1 98 ? 10.983 3.836 -9.873 1.00 74.44 98 LEU A C 1
ATOM 794 O O . LEU A 1 98 ? 10.788 4.806 -9.168 1.00 74.44 98 LEU A O 1
ATOM 798 N N . GLY A 1 99 ? 12.063 3.036 -9.835 1.00 65.12 99 GLY A N 1
ATOM 799 C CA . GLY A 1 99 ? 13.114 2.878 -8.819 1.00 65.12 99 GLY A CA 1
ATOM 800 C C . GLY A 1 99 ? 14.119 4.007 -8.565 1.00 65.12 99 GLY A C 1
ATOM 801 O O . GLY A 1 99 ? 14.330 4.364 -7.413 1.00 65.12 99 GLY A O 1
ATOM 802 N N . ASP A 1 100 ? 14.722 4.563 -9.609 1.00 61.28 100 ASP A N 1
ATOM 803 C CA . ASP A 1 100 ? 15.804 5.554 -9.544 1.00 61.28 100 ASP A CA 1
ATOM 804 C C . ASP A 1 100 ? 15.245 6.995 -9.561 1.00 61.28 100 ASP A C 1
ATOM 806 O O . ASP A 1 100 ? 15.897 7.944 -9.129 1.00 61.28 100 ASP A O 1
ATOM 810 N N . GLY A 1 101 ? 14.034 7.182 -10.100 1.00 57.47 101 GLY A N 1
ATOM 811 C CA . GLY A 1 101 ? 13.437 8.493 -10.353 1.00 57.47 101 GLY A CA 1
ATOM 812 C C . GLY A 1 101 ? 12.788 9.113 -9.117 1.00 57.47 101 GLY A C 1
ATOM 813 O O . GLY A 1 101 ? 11.638 8.810 -8.810 1.00 57.47 101 GLY A O 1
ATOM 814 N N . THR A 1 102 ? 13.509 10.001 -8.429 1.00 55.84 102 THR A N 1
ATOM 815 C CA . THR A 1 102 ? 13.140 10.607 -7.138 1.00 55.84 102 THR A CA 1
ATOM 816 C C . THR A 1 102 ? 11.664 11.035 -7.056 1.00 55.84 102 THR A C 1
ATOM 818 O O . THR A 1 102 ? 11.264 12.054 -7.633 1.00 55.84 102 THR A O 1
ATOM 821 N N . LEU A 1 103 ? 10.841 10.298 -6.292 1.00 59.69 103 LEU A N 1
ATOM 822 C CA . LEU A 1 103 ? 9.462 10.709 -6.012 1.00 59.69 103 LEU A CA 1
ATOM 823 C C . LEU A 1 103 ? 9.456 11.868 -5.011 1.00 59.69 103 LEU A C 1
ATOM 825 O O . LEU A 1 103 ? 9.318 11.688 -3.803 1.00 59.69 103 LEU A O 1
ATOM 829 N N . THR A 1 104 ? 9.606 13.074 -5.549 1.00 66.94 104 THR A N 1
ATOM 830 C CA . THR A 1 104 ? 9.167 14.311 -4.898 1.00 66.94 104 THR A CA 1
ATOM 831 C C . THR A 1 104 ? 7.677 14.226 -4.564 1.00 66.94 104 THR A C 1
ATOM 833 O O . THR A 1 104 ? 6.932 13.496 -5.220 1.00 66.94 104 THR A O 1
ATOM 836 N N . ASP A 1 105 ? 7.205 15.025 -3.610 1.00 69.19 105 ASP A N 1
ATOM 837 C CA . ASP A 1 105 ? 5.795 15.069 -3.193 1.00 69.19 105 ASP A CA 1
ATOM 838 C C . ASP A 1 105 ? 4.838 15.276 -4.389 1.00 69.19 105 ASP A C 1
ATOM 840 O O . ASP A 1 105 ? 3.752 14.697 -4.458 1.00 69.19 105 ASP A O 1
ATOM 844 N N . GLN A 1 106 ? 5.276 16.051 -5.391 1.00 75.12 106 GLN A N 1
ATOM 845 C CA . GLN A 1 106 ? 4.550 16.261 -6.647 1.00 75.12 106 GLN A CA 1
ATOM 846 C C . GLN A 1 106 ? 4.472 14.985 -7.497 1.00 75.12 106 GLN A C 1
ATOM 848 O O . GLN A 1 106 ? 3.421 14.679 -8.058 1.00 75.12 106 GLN A O 1
ATOM 853 N N . ASN A 1 107 ? 5.564 14.226 -7.589 1.00 78.69 107 ASN A N 1
ATOM 854 C CA . ASN A 1 107 ? 5.614 12.970 -8.336 1.00 78.69 107 ASN A CA 1
ATOM 855 C C . ASN A 1 107 ? 4.877 11.840 -7.603 1.00 78.69 107 ASN A C 1
ATOM 857 O O . ASN A 1 107 ? 4.250 11.005 -8.252 1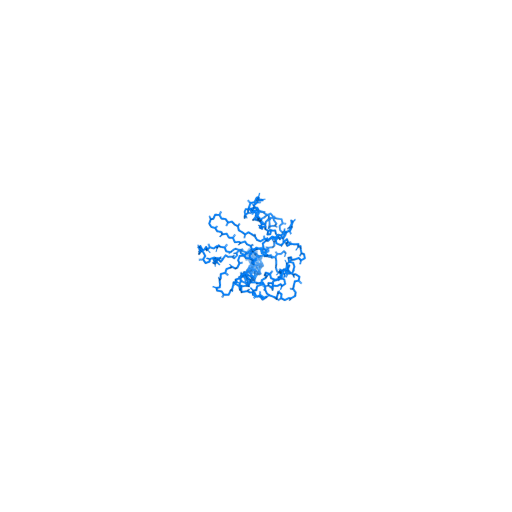.00 78.69 107 ASN A O 1
ATOM 861 N N . TYR A 1 108 ? 4.850 11.861 -6.269 1.00 81.06 108 TYR A N 1
ATOM 862 C CA . TYR A 1 108 ? 4.015 10.972 -5.463 1.00 81.06 108 TYR A CA 1
ATOM 863 C C . TYR A 1 108 ? 2.516 11.223 -5.697 1.00 81.06 108 TYR A C 1
ATOM 865 O O . TYR A 1 108 ? 1.772 10.282 -5.971 1.00 81.06 108 TYR A O 1
ATOM 873 N N . ALA A 1 109 ? 2.077 12.487 -5.709 1.00 84.44 109 ALA A N 1
ATOM 874 C CA . ALA A 1 109 ? 0.695 12.841 -6.043 1.00 84.44 109 ALA A CA 1
ATOM 875 C C . ALA A 1 109 ? 0.309 12.425 -7.480 1.00 84.44 109 ALA A C 1
ATOM 877 O O . ALA A 1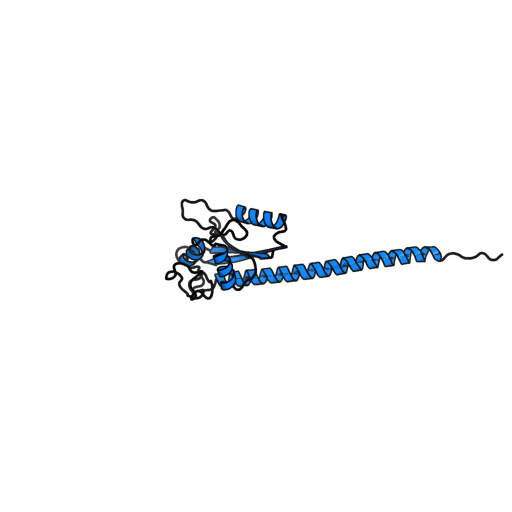 109 ? -0.797 11.928 -7.714 1.00 84.44 109 ALA A O 1
ATOM 878 N N . LYS A 1 110 ? 1.235 12.547 -8.447 1.00 86.31 110 LYS A N 1
ATOM 879 C CA . LYS A 1 110 ? 1.065 11.985 -9.803 1.00 86.31 110 LYS A CA 1
ATOM 880 C C . LYS A 1 110 ? 0.938 10.453 -9.751 1.00 86.31 110 LYS A C 1
ATOM 882 O O . LYS A 1 110 ? 0.057 9.904 -10.407 1.00 86.31 110 LYS A O 1
ATOM 887 N N . ALA A 1 111 ? 1.750 9.756 -8.951 1.00 85.06 111 ALA A N 1
ATOM 888 C CA . ALA A 1 111 ? 1.690 8.299 -8.796 1.00 85.06 111 ALA A CA 1
ATOM 889 C C . ALA A 1 111 ? 0.345 7.819 -8.218 1.00 85.06 111 ALA A C 1
ATOM 891 O O . ALA A 1 111 ? -0.254 6.899 -8.774 1.00 85.06 111 ALA A O 1
ATOM 892 N N . GLN A 1 112 ? -0.167 8.478 -7.169 1.00 88.00 112 GLN A N 1
ATOM 893 C CA . GLN A 1 112 ? -1.506 8.227 -6.614 1.00 88.00 112 GLN A CA 1
ATOM 894 C C . GLN A 1 112 ? -2.586 8.337 -7.704 1.00 88.00 112 GLN A C 1
ATOM 896 O O . GLN A 1 112 ? -3.377 7.410 -7.891 1.00 88.00 112 GLN A O 1
ATOM 901 N N . LEU A 1 113 ? -2.550 9.416 -8.500 1.00 89.81 113 LEU A N 1
ATOM 902 C CA . LEU A 1 113 ? -3.487 9.653 -9.601 1.00 89.81 113 LEU A CA 1
ATOM 903 C C . LEU A 1 113 ? -3.423 8.567 -10.693 1.00 89.81 113 LEU A C 1
ATOM 905 O O . LEU A 1 113 ? -4.471 8.086 -11.122 1.00 89.81 113 LEU A O 1
ATOM 909 N N . ARG A 1 114 ? -2.225 8.146 -11.131 1.00 88.12 114 ARG A N 1
ATOM 910 C CA . ARG A 1 114 ? -2.061 7.087 -12.157 1.00 88.12 114 ARG A CA 1
ATOM 911 C C . ARG A 1 114 ? -2.338 5.665 -11.633 1.00 88.12 114 ARG A C 1
ATOM 913 O O . ARG A 1 114 ? -2.492 4.748 -12.438 1.00 88.12 114 ARG A O 1
ATOM 920 N N . LEU A 1 115 ? -2.391 5.471 -10.311 1.00 90.19 115 LEU A N 1
ATOM 921 C CA . LEU A 1 115 ? -2.807 4.221 -9.655 1.00 90.19 115 LEU A CA 1
ATOM 922 C C . LEU A 1 115 ? -4.290 4.211 -9.249 1.00 90.19 115 LEU A C 1
ATOM 924 O O . LEU A 1 115 ? -4.793 3.157 -8.867 1.00 90.19 115 LEU A O 1
ATOM 928 N N . GLY A 1 116 ? -4.987 5.349 -9.340 1.00 90.56 116 GLY A N 1
ATOM 929 C CA . GLY A 1 116 ? -6.411 5.487 -9.017 1.00 90.56 116 GLY A CA 1
ATOM 930 C C . GLY A 1 116 ? -6.744 5.597 -7.523 1.00 90.56 116 GLY A C 1
ATOM 931 O O . GLY A 1 116 ? -7.921 5.592 -7.171 1.00 90.56 116 GLY A O 1
ATOM 932 N N . THR A 1 117 ? -5.744 5.715 -6.644 1.00 90.62 117 THR A N 1
ATOM 933 C CA . THR A 1 117 ? -5.933 5.786 -5.183 1.00 90.62 117 THR A CA 1
ATOM 934 C C . THR A 1 117 ? -5.915 7.229 -4.671 1.00 90.62 117 THR A C 1
ATOM 936 O O . THR A 1 117 ? -5.254 8.100 -5.234 1.00 90.62 117 THR A O 1
ATOM 939 N N . ASN A 1 118 ? -6.623 7.482 -3.566 1.00 91.44 118 ASN A N 1
ATOM 940 C CA . ASN A 1 118 ? -6.491 8.711 -2.770 1.00 91.44 118 ASN A CA 1
ATOM 941 C C . ASN A 1 118 ? -5.865 8.463 -1.386 1.00 91.44 118 ASN A C 1
ATOM 943 O O . ASN A 1 118 ? -5.900 9.340 -0.523 1.00 91.44 118 ASN A O 1
ATOM 947 N N . LYS A 1 119 ? -5.319 7.263 -1.165 1.00 91.56 119 LYS A N 1
ATOM 948 C CA . LYS A 1 119 ? -4.607 6.872 0.050 1.00 91.56 119 LYS A CA 1
ATOM 949 C C . LYS A 1 119 ? -3.115 7.016 -0.132 1.00 91.56 119 LYS A C 1
ATOM 951 O O . LYS A 1 119 ? -2.593 7.051 -1.248 1.00 91.56 119 LYS A O 1
ATOM 956 N N . HIS A 1 120 ? -2.427 7.063 0.995 1.00 88.50 120 HIS A N 1
ATOM 957 C CA . HIS A 1 120 ? -0.988 6.925 0.996 1.00 88.50 120 HIS A CA 1
ATOM 958 C C . HIS A 1 120 ? -0.654 5.440 0.874 1.00 88.50 120 HIS A C 1
ATOM 960 O O . HIS A 1 120 ? -1.255 4.593 1.538 1.00 88.50 120 HIS A O 1
ATOM 966 N N . PHE A 1 121 ? 0.284 5.129 -0.007 1.00 87.06 121 PHE A N 1
ATOM 967 C CA . PHE A 1 121 ? 0.762 3.786 -0.272 1.00 87.06 121 PHE A CA 1
ATOM 968 C C . PHE A 1 121 ? 2.294 3.725 -0.284 1.00 87.06 121 PHE A C 1
ATOM 970 O O . PHE A 1 121 ? 2.981 4.729 -0.491 1.00 87.06 121 PHE A O 1
ATOM 977 N N . TYR A 1 122 ? 2.813 2.515 -0.094 1.00 83.50 122 TYR A N 1
ATOM 978 C CA . TYR A 1 122 ? 4.220 2.148 -0.218 1.00 83.50 122 TYR A CA 1
ATOM 979 C C . TYR A 1 122 ? 4.302 0.786 -0.909 1.00 83.50 122 TYR A C 1
ATOM 981 O O . TYR A 1 122 ? 3.481 -0.088 -0.631 1.00 83.50 122 TYR A O 1
ATOM 989 N N . VAL A 1 123 ? 5.297 0.568 -1.770 1.00 82.38 123 VAL A N 1
ATOM 990 C CA . VAL A 1 123 ? 5.555 -0.739 -2.394 1.00 82.38 123 VAL A CA 1
ATOM 991 C C . VAL A 1 123 ? 7.040 -1.079 -2.349 1.00 82.38 123 VAL A C 1
ATOM 993 O O . VAL A 1 123 ? 7.874 -0.289 -2.786 1.00 82.38 123 VAL A O 1
ATOM 996 N N . TYR A 1 124 ? 7.357 -2.279 -1.868 1.00 78.44 124 TYR A N 1
ATOM 997 C CA . TYR A 1 124 ? 8.684 -2.879 -1.994 1.00 78.44 124 TYR A CA 1
ATOM 998 C C . TYR A 1 124 ? 8.592 -4.300 -2.546 1.00 78.44 124 TYR A C 1
ATOM 1000 O O . TYR A 1 124 ? 7.612 -5.017 -2.319 1.00 78.44 124 TYR A O 1
ATOM 1008 N N . LEU A 1 125 ? 9.633 -4.713 -3.265 1.00 77.88 125 LEU A N 1
ATOM 1009 C CA . LEU A 1 125 ? 9.868 -6.104 -3.630 1.00 77.88 125 LEU A CA 1
ATOM 1010 C C . LEU A 1 125 ? 10.941 -6.690 -2.712 1.00 77.88 125 LEU A C 1
ATOM 1012 O O . LEU A 1 125 ? 11.889 -6.007 -2.337 1.00 77.88 125 LEU A O 1
ATOM 1016 N N . ASN A 1 126 ? 10.799 -7.958 -2.348 1.00 74.00 126 ASN A N 1
ATOM 1017 C CA . ASN A 1 126 ? 11.718 -8.650 -1.454 1.00 74.00 126 ASN A CA 1
ATOM 1018 C C . ASN A 1 126 ? 12.012 -10.056 -1.998 1.00 74.00 126 ASN A C 1
ATOM 1020 O O . ASN A 1 126 ? 11.111 -10.899 -2.077 1.00 74.00 126 ASN A O 1
ATOM 1024 N N . ASP A 1 127 ? 13.259 -10.294 -2.399 1.00 68.69 127 ASP A N 1
ATOM 1025 C CA . ASP A 1 127 ? 13.825 -11.633 -2.584 1.00 68.69 127 ASP A CA 1
ATOM 1026 C C . ASP A 1 127 ? 14.071 -12.263 -1.198 1.00 68.69 127 ASP A C 1
ATOM 1028 O O . ASP A 1 127 ? 13.914 -11.627 -0.159 1.00 68.69 127 ASP A O 1
ATOM 1032 N N . ARG A 1 128 ? 14.510 -13.517 -1.127 1.00 53.84 128 ARG A N 1
ATOM 1033 C CA . ARG A 1 128 ? 14.898 -14.140 0.152 1.00 53.84 128 ARG A CA 1
ATOM 1034 C C . ARG A 1 128 ? 16.210 -13.587 0.731 1.00 53.84 128 ARG A C 1
ATOM 1036 O O . ARG A 1 128 ? 16.588 -13.995 1.827 1.00 53.84 128 ARG A O 1
ATOM 1043 N N . SER A 1 129 ? 16.895 -12.695 0.011 1.00 36.94 129 SER A N 1
ATOM 1044 C CA . SER A 1 129 ? 18.184 -12.110 0.406 1.00 36.94 129 SER A CA 1
ATOM 1045 C C . SER A 1 129 ? 18.450 -10.673 -0.076 1.00 36.94 129 SER A C 1
ATOM 1047 O O . SER A 1 129 ? 19.464 -10.112 0.323 1.00 36.94 129 SER A O 1
ATOM 1049 N N . ILE A 1 130 ? 17.605 -10.079 -0.931 1.00 39.16 130 ILE A N 1
ATOM 1050 C CA . ILE A 1 130 ? 17.794 -8.728 -1.502 1.00 39.16 130 ILE A CA 1
ATOM 1051 C C . ILE A 1 130 ? 16.434 -8.024 -1.589 1.00 39.16 130 ILE A C 1
ATOM 1053 O O . ILE A 1 130 ? 15.468 -8.604 -2.081 1.00 39.16 130 ILE A O 1
ATOM 1057 N N . ILE A 1 131 ? 16.362 -6.776 -1.131 1.00 43.22 131 ILE A N 1
ATOM 1058 C CA . ILE A 1 131 ? 15.155 -5.938 -1.169 1.00 43.22 131 ILE A CA 1
ATOM 1059 C C . ILE A 1 131 ? 15.316 -4.910 -2.296 1.00 43.22 131 ILE A C 1
ATOM 1061 O O . ILE A 1 131 ? 16.378 -4.311 -2.418 1.00 43.22 131 ILE A O 1
ATOM 1065 N N . TYR A 1 132 ? 14.250 -4.667 -3.060 1.00 44.56 132 TYR A N 1
ATOM 1066 C CA . TYR A 1 132 ? 14.124 -3.546 -3.995 1.00 44.56 132 TYR A CA 1
ATOM 1067 C C . TYR A 1 132 ? 12.910 -2.676 -3.607 1.00 44.56 132 TYR A C 1
ATOM 1069 O O . TYR A 1 132 ? 11.779 -2.979 -4.007 1.00 44.56 132 TYR A O 1
ATOM 1077 N N . PRO A 1 133 ? 13.085 -1.607 -2.819 1.00 40.78 133 PRO A N 1
ATOM 1078 C CA . PRO A 1 133 ? 12.115 -0.510 -2.730 1.00 40.78 133 PRO A CA 1
ATOM 1079 C C . PRO A 1 133 ? 12.270 0.406 -3.971 1.00 40.78 133 PRO A C 1
ATOM 1081 O O . PRO A 1 133 ? 13.393 0.557 -4.409 1.00 40.78 133 PRO A O 1
ATOM 1084 N N . ALA A 1 134 ? 11.224 1.038 -4.542 1.00 38.84 134 ALA A N 1
ATOM 1085 C CA . ALA A 1 134 ? 11.378 2.168 -5.520 1.00 38.84 134 ALA A CA 1
ATOM 1086 C C . ALA A 1 134 ? 11.749 3.509 -4.792 1.00 38.84 134 ALA A C 1
ATOM 1088 O O . ALA A 1 134 ? 12.052 3.311 -3.648 1.00 38.84 134 ALA A O 1
ATOM 1089 N N . PRO A 1 135 ? 11.772 4.803 -5.240 1.00 42.56 135 PRO A N 1
ATOM 1090 C CA . PRO A 1 135 ? 12.363 5.995 -4.549 1.00 42.56 135 PRO A CA 1
ATOM 1091 C C . PRO A 1 135 ? 11.383 7.062 -3.976 1.00 42.56 135 PRO A C 1
ATOM 1093 O O . PRO A 1 135 ? 10.219 7.094 -4.357 1.00 42.56 135 PRO A O 1
ATOM 1096 N N . GLY A 1 136 ? 11.841 7.978 -3.100 1.00 36.44 136 GLY A N 1
ATOM 1097 C CA . GLY A 1 136 ? 10.980 8.961 -2.401 1.00 36.44 136 GLY A CA 1
ATOM 1098 C C . GLY A 1 136 ? 11.677 9.982 -1.473 1.00 36.44 136 GLY A C 1
ATOM 1099 O O . GLY A 1 136 ? 12.910 10.051 -1.426 1.00 36.44 136 GLY A O 1
ATOM 1100 N N . HIS A 1 137 ? 10.895 10.767 -0.713 1.00 35.66 137 HIS A N 1
ATOM 1101 C CA . HIS A 1 137 ? 11.326 11.936 0.092 1.00 35.66 137 HIS A CA 1
ATOM 1102 C C . HIS A 1 137 ? 11.053 11.812 1.605 1.00 35.66 137 HIS A C 1
ATOM 1104 O O . HIS A 1 137 ? 10.154 11.087 2.012 1.00 35.66 137 HIS A O 1
ATOM 1110 N N . THR A 1 138 ? 11.847 12.511 2.437 1.00 42.88 138 THR A N 1
ATOM 1111 C CA . THR A 1 138 ? 11.946 12.380 3.916 1.00 42.88 138 THR A CA 1
ATOM 1112 C C . THR A 1 138 ? 10.743 12.919 4.709 1.00 42.88 138 THR A C 1
ATOM 1114 O O . THR A 1 138 ? 10.891 13.720 5.632 1.00 42.88 138 THR A O 1
ATOM 1117 N N . GLY A 1 139 ? 9.554 12.463 4.338 1.00 37.50 139 GLY A N 1
ATOM 1118 C CA . GLY A 1 139 ? 8.310 12.580 5.078 1.00 37.50 139 GLY A CA 1
ATOM 1119 C C . GLY A 1 139 ? 7.202 11.847 4.324 1.00 37.50 139 GLY A C 1
ATOM 1120 O O . GLY A 1 139 ? 6.918 12.179 3.178 1.00 37.50 139 GLY A O 1
ATOM 1121 N N . ALA A 1 140 ? 6.566 10.862 4.963 1.00 32.12 140 ALA A N 1
ATOM 1122 C CA . ALA A 1 140 ? 5.285 10.287 4.531 1.00 32.12 140 ALA A CA 1
ATOM 1123 C C . ALA A 1 140 ? 5.233 9.626 3.127 1.00 32.12 140 ALA A C 1
ATOM 1125 O O . ALA A 1 140 ? 4.150 9.494 2.554 1.00 32.12 140 ALA A O 1
ATOM 1126 N N . GLY A 1 141 ? 6.365 9.150 2.589 1.00 36.16 141 GLY A N 1
ATOM 1127 C CA . GLY A 1 141 ? 6.411 8.492 1.272 1.00 36.16 141 GLY A CA 1
ATOM 1128 C C . GLY A 1 141 ? 7.810 8.050 0.826 1.00 36.16 141 GLY A C 1
ATOM 1129 O O . GLY A 1 141 ? 8.274 8.462 -0.237 1.00 36.16 141 GLY A O 1
ATOM 1130 N N . LYS A 1 142 ? 8.514 7.240 1.637 1.00 39.31 142 LYS A N 1
ATOM 1131 C CA . LYS A 1 142 ? 9.975 7.021 1.517 1.00 39.31 142 LYS A CA 1
ATOM 1132 C C . LYS A 1 142 ? 10.417 5.672 0.929 1.00 39.31 142 LYS A C 1
ATOM 1134 O O . LYS A 1 142 ? 11.153 4.887 1.523 1.00 39.31 142 LYS A O 1
ATOM 1139 N N . LEU A 1 143 ? 9.955 5.401 -0.275 1.00 40.78 143 LEU A N 1
ATOM 1140 C CA . LEU A 1 143 ? 10.577 4.453 -1.201 1.00 40.78 143 LEU A CA 1
ATOM 1141 C C . LEU A 1 143 ? 12.135 4.784 -1.315 1.00 40.78 143 LEU A C 1
ATOM 1143 O O . LEU A 1 143 ? 12.493 5.965 -1.297 1.00 40.78 143 LEU A O 1
ATOM 1147 N N . HIS A 1 144 ? 13.079 3.813 -1.402 1.00 36.31 144 HIS A N 1
ATOM 1148 C CA . HIS A 1 144 ? 14.438 3.977 -2.027 1.00 36.31 144 HIS A CA 1
ATOM 1149 C C . HIS A 1 144 ? 15.048 2.758 -2.834 1.00 36.31 144 HIS A C 1
ATOM 1151 O O . HIS A 1 144 ? 15.335 1.741 -2.207 1.00 36.31 144 HIS A O 1
ATOM 1157 N N . VAL A 1 145 ? 15.370 2.874 -4.154 1.00 37.44 145 VAL A N 1
ATOM 1158 C CA . VAL A 1 145 ? 16.447 2.076 -4.851 1.00 37.44 145 VAL A CA 1
ATOM 1159 C C . VAL A 1 145 ? 17.754 2.877 -4.797 1.00 37.44 145 VAL A C 1
ATOM 1161 O O . VAL A 1 145 ? 17.705 4.101 -4.936 1.00 37.44 145 VAL A O 1
ATOM 1164 N N . ASP A 1 146 ? 18.907 2.199 -4.727 1.00 39.19 146 ASP A N 1
ATOM 1165 C CA . ASP A 1 146 ? 20.149 2.727 -5.316 1.00 39.19 146 ASP A CA 1
ATOM 1166 C C . ASP A 1 146 ? 20.955 1.660 -6.079 1.00 39.19 146 ASP A C 1
ATOM 1168 O O . ASP A 1 146 ? 20.676 0.462 -6.023 1.00 39.19 146 ASP A O 1
ATOM 1172 N N . ASN A 1 147 ? 21.970 2.121 -6.804 1.00 36.12 147 ASN A N 1
ATOM 1173 C CA . ASN A 1 147 ? 22.932 1.323 -7.548 1.00 36.12 147 ASN A CA 1
ATOM 1174 C C . ASN A 1 147 ? 24.099 0.911 -6.632 1.00 36.12 147 ASN A C 1
ATOM 1176 O O . ASN A 1 147 ? 24.520 1.704 -5.796 1.00 36.12 147 ASN A O 1
ATOM 1180 N N . ASP A 1 148 ? 24.595 -0.315 -6.839 1.00 40.28 148 ASP A N 1
ATOM 1181 C CA . ASP A 1 148 ? 25.737 -1.082 -6.280 1.00 40.28 148 ASP A CA 1
ATOM 1182 C C . ASP A 1 148 ? 26.672 -0.515 -5.172 1.00 40.28 148 ASP A C 1
ATOM 1184 O O . ASP A 1 148 ? 27.171 -1.304 -4.368 1.00 40.28 148 ASP A O 1
ATOM 1188 N N . ASP A 1 149 ? 26.894 0.796 -5.067 1.00 39.34 149 ASP A N 1
ATOM 1189 C CA . ASP A 1 149 ? 27.862 1.442 -4.165 1.00 39.34 149 ASP A CA 1
ATOM 1190 C C . ASP A 1 149 ? 27.233 2.066 -2.886 1.00 39.34 149 ASP A C 1
ATOM 1192 O O . ASP A 1 149 ? 27.962 2.452 -1.969 1.00 39.34 149 ASP A O 1
ATOM 1196 N N . GLY A 1 150 ? 25.896 2.223 -2.826 1.00 39.16 150 GLY A N 1
ATOM 1197 C CA . GLY A 1 150 ? 25.249 3.329 -2.079 1.00 39.16 150 GLY A CA 1
ATOM 1198 C C . GLY A 1 150 ? 24.477 3.070 -0.767 1.00 39.16 150 GLY A C 1
ATOM 1199 O O . GLY A 1 150 ? 24.136 4.038 -0.094 1.00 39.16 150 GLY A O 1
ATOM 1200 N N . GLY A 1 151 ? 24.220 1.825 -0.347 1.00 38.91 151 GLY A N 1
ATOM 1201 C CA . GLY A 1 151 ? 23.618 1.526 0.973 1.00 38.91 151 GLY A CA 1
ATOM 1202 C C . GLY A 1 151 ? 22.084 1.653 1.085 1.00 38.91 151 GLY A C 1
ATOM 1203 O O . GLY A 1 151 ? 21.555 2.644 1.579 1.00 38.91 151 GLY A O 1
ATOM 1204 N N . TRP A 1 152 ? 21.381 0.576 0.724 1.00 43.22 152 TRP A N 1
ATOM 1205 C CA . TRP A 1 152 ? 19.921 0.435 0.807 1.00 43.22 152 TRP A CA 1
ATOM 1206 C C . TRP A 1 152 ? 19.331 0.716 2.202 1.00 43.22 152 TRP A C 1
ATOM 1208 O O . TRP A 1 152 ? 19.651 0.017 3.165 1.00 43.22 152 TRP A O 1
ATOM 1218 N N . THR A 1 153 ? 18.359 1.630 2.274 1.00 50.03 153 THR A N 1
ATOM 1219 C CA . THR A 1 153 ? 17.392 1.736 3.382 1.00 50.03 153 THR A CA 1
ATOM 1220 C C . THR A 1 153 ? 16.690 0.390 3.587 1.00 50.03 153 THR A C 1
ATOM 1222 O O . THR A 1 153 ? 16.009 -0.110 2.687 1.00 50.03 153 THR A O 1
ATOM 1225 N N . THR A 1 154 ? 16.854 -0.234 4.752 1.00 51.22 154 THR A N 1
ATOM 1226 C CA . THR A 1 154 ? 16.280 -1.561 5.005 1.00 51.22 154 THR A CA 1
ATOM 1227 C C . THR A 1 154 ? 14.761 -1.496 5.202 1.00 51.22 154 THR A C 1
ATOM 1229 O O . THR A 1 154 ? 14.209 -0.484 5.635 1.00 51.22 154 THR A O 1
ATOM 1232 N N . VAL A 1 155 ? 14.057 -2.614 4.957 1.00 56.94 155 VAL A N 1
ATOM 1233 C CA . VAL A 1 155 ? 12.620 -2.745 5.301 1.00 56.94 155 VAL A CA 1
ATOM 1234 C C . VAL A 1 155 ? 12.370 -2.455 6.787 1.00 56.94 155 VAL A C 1
ATOM 1236 O O . VAL A 1 155 ? 11.285 -1.996 7.132 1.00 56.94 155 VAL A O 1
ATOM 1239 N N . THR A 1 156 ? 13.371 -2.681 7.645 1.00 62.88 156 THR A N 1
ATOM 1240 C CA . THR A 1 156 ? 13.362 -2.288 9.059 1.00 62.88 156 THR A CA 1
ATOM 1241 C C . THR A 1 156 ? 13.158 -0.784 9.204 1.00 62.88 156 THR A C 1
ATOM 1243 O O . THR A 1 156 ? 12.144 -0.387 9.749 1.00 62.88 156 THR A O 1
ATOM 1246 N N . GLU A 1 157 ? 14.024 0.054 8.627 1.00 65.19 157 GLU A N 1
ATOM 1247 C CA . GLU A 1 157 ? 13.947 1.522 8.758 1.00 65.19 157 GLU A CA 1
ATOM 1248 C C . GLU A 1 157 ? 12.623 2.098 8.233 1.00 65.19 157 GLU A C 1
ATOM 1250 O O . GLU A 1 157 ? 12.032 2.981 8.850 1.00 65.19 157 GLU A O 1
ATOM 1255 N N . VAL A 1 158 ? 12.121 1.563 7.116 1.00 64.50 158 VAL A N 1
ATOM 1256 C CA . VAL A 1 158 ? 10.823 1.953 6.538 1.00 64.50 158 VAL A CA 1
ATOM 1257 C C . VAL A 1 158 ? 9.667 1.568 7.462 1.00 64.50 158 VAL A C 1
ATOM 1259 O O . VAL A 1 158 ? 8.730 2.346 7.658 1.00 64.50 158 VAL A O 1
ATOM 1262 N N . ARG A 1 159 ? 9.716 0.360 8.036 1.00 66.00 159 ARG A N 1
ATOM 1263 C CA . ARG A 1 159 ? 8.734 -0.091 9.023 1.00 66.00 159 ARG A CA 1
ATOM 1264 C C . ARG A 1 159 ? 8.838 0.730 10.306 1.00 66.00 159 ARG A C 1
ATOM 1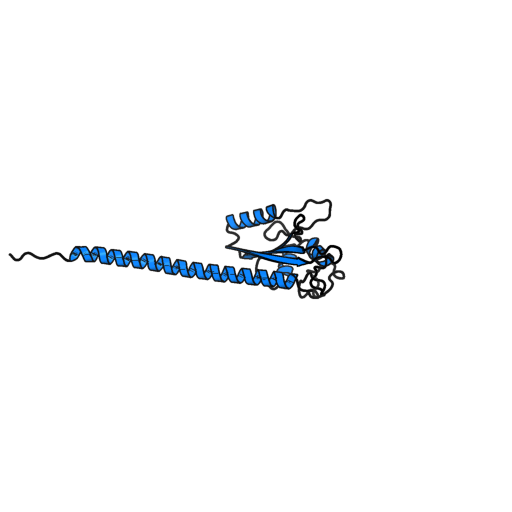266 O O . ARG A 1 159 ? 7.799 1.107 10.825 1.00 66.00 159 ARG A O 1
ATOM 1273 N N . ASP A 1 160 ? 10.038 1.068 10.762 1.00 73.19 160 ASP A N 1
ATOM 1274 C CA . ASP A 1 160 ? 10.287 1.856 11.968 1.00 73.19 160 ASP A CA 1
ATOM 1275 C C . ASP A 1 160 ? 9.787 3.308 11.808 1.00 73.19 160 ASP A C 1
ATOM 1277 O O . ASP A 1 160 ? 9.183 3.846 12.740 1.00 73.19 160 ASP A O 1
ATOM 1281 N N . GLU A 1 161 ? 9.937 3.933 10.626 1.00 74.62 161 GLU A N 1
ATOM 1282 C CA . GLU A 1 161 ? 9.295 5.224 10.308 1.00 74.62 161 GLU A CA 1
ATOM 1283 C C . GLU A 1 161 ? 7.769 5.093 10.426 1.00 74.62 161 GLU A C 1
ATOM 1285 O O . GLU A 1 161 ? 7.125 5.839 11.164 1.00 74.62 161 GLU A O 1
ATOM 1290 N N . ILE A 1 162 ? 7.182 4.109 9.742 1.00 70.81 162 ILE A N 1
ATOM 1291 C CA . ILE A 1 162 ? 5.732 3.891 9.716 1.00 70.81 162 ILE A CA 1
ATOM 1292 C C . ILE A 1 162 ? 5.181 3.564 11.114 1.00 70.81 162 ILE A C 1
ATOM 1294 O O . ILE A 1 162 ? 4.157 4.121 11.512 1.00 70.81 162 ILE A O 1
ATOM 1298 N N . GLU A 1 163 ? 5.859 2.722 11.893 1.00 75.44 163 GLU A N 1
ATOM 1299 C CA . GLU A 1 163 ? 5.495 2.404 13.276 1.00 75.44 163 GLU A CA 1
ATOM 1300 C C . GLU A 1 163 ? 5.625 3.632 14.186 1.00 75.44 163 GLU A C 1
ATOM 1302 O O . GLU A 1 163 ? 4.756 3.844 15.033 1.00 75.44 163 GLU A O 1
ATOM 1307 N N . THR A 1 164 ? 6.621 4.498 13.971 1.00 80.81 164 THR A N 1
ATOM 1308 C CA . THR A 1 164 ? 6.734 5.791 14.668 1.00 80.81 164 THR A CA 1
ATOM 1309 C C . THR A 1 164 ? 5.548 6.705 14.339 1.00 80.81 164 THR A C 1
ATOM 1311 O O . THR A 1 164 ? 4.919 7.249 15.248 1.00 80.81 164 THR A O 1
ATOM 1314 N N . ARG A 1 165 ? 5.154 6.818 13.063 1.00 76.69 165 ARG A N 1
ATOM 1315 C CA . ARG A 1 165 ? 3.988 7.622 12.637 1.00 76.69 165 ARG A CA 1
ATOM 1316 C C . ARG A 1 165 ? 2.655 7.060 13.157 1.00 76.69 165 ARG A C 1
ATOM 1318 O O . ARG A 1 165 ? 1.757 7.824 13.522 1.00 76.69 165 ARG A O 1
ATOM 1325 N N . VAL A 1 166 ? 2.528 5.735 13.268 1.00 77.56 166 VAL A N 1
ATOM 1326 C CA . VAL A 1 166 ? 1.395 5.064 13.938 1.00 77.56 166 VAL A CA 1
ATOM 1327 C C . VAL A 1 166 ? 1.385 5.367 15.444 1.00 77.56 166 VAL A C 1
ATOM 1329 O O . VAL A 1 166 ? 0.333 5.705 15.987 1.00 77.56 166 VAL A O 1
ATOM 1332 N N . GLN A 1 167 ? 2.535 5.322 16.125 1.00 79.56 167 GLN A N 1
ATOM 1333 C CA . GLN A 1 167 ? 2.653 5.675 17.550 1.00 79.56 167 GLN A CA 1
ATOM 1334 C C . GLN A 1 167 ? 2.313 7.154 17.815 1.00 79.56 167 GLN A C 1
ATOM 1336 O O . GLN A 1 167 ? 1.598 7.458 18.776 1.00 79.56 167 GLN A O 1
ATOM 1341 N N . ASN A 1 168 ? 2.728 8.057 16.920 1.00 82.44 168 ASN A N 1
ATOM 1342 C CA . ASN A 1 168 ? 2.362 9.478 16.927 1.00 82.44 168 ASN A CA 1
ATOM 1343 C C . ASN A 1 168 ? 0.869 9.733 16.639 1.00 82.44 168 ASN A C 1
ATOM 1345 O O . ASN A 1 168 ? 0.380 10.834 16.896 1.00 82.44 168 ASN A O 1
ATOM 1349 N N . LYS A 1 169 ? 0.130 8.723 16.151 1.00 82.38 169 LYS A N 1
ATOM 1350 C CA . LYS A 1 169 ? -1.272 8.800 15.688 1.00 82.38 169 LYS A CA 1
ATOM 1351 C C . LYS A 1 169 ? -1.475 9.686 14.455 1.00 82.38 169 LYS A C 1
ATOM 1353 O O . LYS A 1 169 ? -2.585 10.159 14.220 1.00 82.38 169 LYS A O 1
ATOM 1358 N N . GLU A 1 170 ? -0.423 9.878 13.662 1.00 79.31 170 GLU A N 1
ATOM 1359 C CA . GLU A 1 170 ? -0.513 10.478 12.324 1.00 79.31 170 GLU A CA 1
ATOM 1360 C C . GLU A 1 170 ? -1.239 9.538 11.356 1.00 79.31 170 GLU A C 1
ATOM 1362 O O . GLU A 1 170 ? -1.946 9.981 10.462 1.00 79.31 170 GLU A O 1
ATOM 1367 N N . ILE A 1 171 ? -1.093 8.227 11.563 1.00 82.00 171 ILE A N 1
ATOM 1368 C CA . ILE A 1 171 ? -1.738 7.186 10.765 1.00 82.00 171 ILE A CA 1
ATOM 1369 C C . ILE A 1 171 ? -2.903 6.595 11.565 1.00 82.00 171 ILE A C 1
ATOM 1371 O O . ILE A 1 171 ? -2.698 6.009 12.630 1.00 82.00 171 ILE A O 1
ATOM 1375 N N . LYS A 1 172 ? -4.134 6.706 11.044 1.00 83.50 172 LYS A N 1
ATOM 1376 C CA . LYS A 1 172 ? -5.336 6.126 11.677 1.00 83.50 172 LYS A CA 1
ATOM 1377 C C . LYS A 1 172 ? -5.376 4.602 11.558 1.00 83.50 172 LYS A C 1
ATOM 1379 O O . LYS A 1 172 ? -5.786 3.922 12.496 1.00 83.50 172 LYS A O 1
ATOM 1384 N N . GLN A 1 173 ? -5.006 4.077 10.389 1.00 86.62 173 GLN A N 1
ATOM 1385 C CA . GLN A 1 173 ? -4.907 2.644 10.108 1.00 86.62 173 GLN A CA 1
ATOM 1386 C C . GLN A 1 173 ? -4.015 2.402 8.886 1.00 86.62 173 GLN A C 1
ATOM 1388 O O . GLN A 1 173 ? -4.041 3.182 7.934 1.00 86.62 173 GLN A O 1
ATOM 1393 N N . ILE A 1 174 ? -3.291 1.283 8.913 1.00 88.19 174 ILE A N 1
ATOM 1394 C CA . ILE A 1 174 ? -2.475 0.736 7.826 1.00 88.19 174 ILE A CA 1
ATOM 1395 C C . ILE A 1 174 ? -2.881 -0.720 7.536 1.00 88.19 174 ILE A C 1
ATOM 1397 O O . ILE A 1 174 ? -3.326 -1.432 8.439 1.00 88.19 174 ILE A O 1
ATOM 1401 N N . ILE A 1 175 ? -2.726 -1.159 6.286 1.00 92.56 175 ILE A N 1
ATOM 1402 C CA . ILE A 1 175 ? -2.863 -2.549 5.830 1.00 92.56 175 ILE A CA 1
ATOM 1403 C C . ILE A 1 175 ? -1.605 -2.960 5.060 1.00 92.56 175 ILE A C 1
ATOM 1405 O O . ILE A 1 175 ? -1.110 -2.192 4.240 1.00 92.56 175 ILE A O 1
ATOM 1409 N N . GLU A 1 176 ? -1.126 -4.185 5.296 1.00 91.12 176 GLU A N 1
ATOM 1410 C CA . GLU A 1 176 ? -0.056 -4.835 4.530 1.00 91.12 176 GLU A CA 1
ATOM 1411 C C . GLU A 1 176 ? -0.653 -5.927 3.624 1.00 91.12 176 GLU A C 1
ATOM 1413 O O . GLU A 1 176 ? -1.190 -6.926 4.107 1.00 91.12 176 GLU A O 1
ATOM 1418 N N . PHE A 1 177 ? -0.552 -5.754 2.304 1.00 92.31 177 PHE A N 1
ATOM 1419 C CA . PHE A 1 177 ? -0.951 -6.746 1.305 1.00 92.31 177 PHE A CA 1
ATOM 1420 C C . PHE A 1 177 ? 0.281 -7.381 0.651 1.00 92.31 177 PHE A C 1
ATOM 1422 O O . PHE A 1 177 ? 1.172 -6.686 0.171 1.00 92.31 177 PHE A O 1
ATOM 1429 N N . ASN A 1 178 ? 0.329 -8.714 0.603 1.00 92.06 178 ASN A N 1
ATOM 1430 C CA . ASN A 1 178 ? 1.472 -9.476 0.098 1.00 92.06 178 ASN A CA 1
ATOM 1431 C C . ASN A 1 178 ? 1.078 -10.339 -1.111 1.00 92.06 178 ASN A C 1
ATOM 1433 O O . ASN A 1 178 ? 0.117 -11.106 -1.043 1.00 92.06 178 ASN A O 1
ATOM 1437 N N . ARG A 1 179 ? 1.861 -10.273 -2.195 1.00 90.62 179 ARG A N 1
ATOM 1438 C CA . ARG A 1 179 ? 1.682 -11.062 -3.428 1.00 90.62 179 ARG A CA 1
ATOM 1439 C C . ARG A 1 179 ? 3.037 -11.576 -3.934 1.00 90.62 179 ARG A C 1
ATOM 1441 O O . ARG A 1 179 ? 4.054 -10.915 -3.762 1.00 90.62 179 ARG A O 1
ATOM 1448 N N . LEU A 1 180 ? 3.062 -12.754 -4.561 1.00 89.06 180 LEU A N 1
ATOM 1449 C CA . LEU A 1 180 ? 4.253 -13.267 -5.257 1.00 89.06 180 LEU A CA 1
ATOM 1450 C C . LEU A 1 180 ? 4.251 -12.823 -6.725 1.00 89.06 180 LEU A C 1
ATOM 1452 O O . LEU A 1 180 ? 3.192 -12.783 -7.353 1.00 89.06 180 LEU A O 1
ATOM 1456 N N . VAL A 1 181 ? 5.429 -12.491 -7.252 1.00 86.00 181 VAL A N 1
ATOM 1457 C CA . VAL A 1 181 ? 5.640 -11.920 -8.594 1.00 86.00 181 VAL A CA 1
ATOM 1458 C C . VAL A 1 181 ? 6.899 -12.509 -9.242 1.00 86.00 181 VAL A C 1
ATOM 1460 O O . VAL A 1 181 ? 7.841 -12.868 -8.539 1.00 86.00 181 VAL A O 1
ATOM 1463 N N . PHE A 1 182 ? 6.915 -12.607 -10.573 1.00 83.88 182 PHE A N 1
ATOM 1464 C CA . PHE A 1 182 ? 8.031 -13.145 -11.367 1.00 83.88 182 PHE A CA 1
ATOM 1465 C C . PHE A 1 182 ? 8.753 -12.005 -12.093 1.00 83.88 182 PHE A C 1
ATOM 1467 O O . PHE A 1 182 ? 8.087 -11.078 -12.556 1.00 83.88 182 PHE A O 1
ATOM 1474 N N . VAL A 1 183 ? 10.086 -12.058 -12.192 1.00 75.62 183 VAL A N 1
ATOM 1475 C CA . VAL A 1 183 ? 10.890 -10.887 -12.616 1.00 75.62 183 VAL A CA 1
ATOM 1476 C C . VAL A 1 183 ? 11.801 -11.117 -13.827 1.00 75.62 183 VAL A C 1
ATOM 1478 O O . VAL A 1 183 ? 12.089 -10.158 -14.527 1.00 75.62 183 VAL A O 1
ATOM 1481 N N . ASP A 1 184 ? 12.261 -12.338 -14.108 1.00 68.50 184 ASP A N 1
ATOM 1482 C CA . ASP A 1 184 ? 13.293 -12.549 -15.140 1.00 68.50 184 ASP A CA 1
ATOM 1483 C C . ASP A 1 184 ? 13.221 -13.945 -15.778 1.00 68.50 184 ASP A C 1
ATOM 1485 O O . ASP A 1 184 ? 13.081 -14.950 -15.076 1.00 68.50 184 ASP A O 1
ATOM 1489 N N . ASP A 1 185 ? 13.350 -14.001 -17.105 1.00 58.78 185 ASP A N 1
ATOM 1490 C CA . ASP A 1 185 ? 13.465 -15.220 -17.924 1.00 58.78 185 ASP A CA 1
ATOM 1491 C C . ASP A 1 185 ? 14.788 -15.959 -17.697 1.00 58.78 185 ASP A C 1
ATOM 1493 O O . ASP A 1 185 ? 14.860 -17.176 -17.848 1.00 58.78 185 ASP A O 1
ATOM 1497 N N . THR A 1 186 ? 15.832 -15.231 -17.304 1.00 60.84 186 THR A N 1
ATOM 1498 C CA . THR A 1 186 ? 17.197 -15.746 -17.142 1.00 60.84 186 THR A CA 1
ATOM 1499 C C . THR A 1 186 ? 17.369 -16.558 -15.855 1.00 60.84 186 THR A C 1
ATOM 1501 O O . THR A 1 186 ? 18.195 -17.470 -15.802 1.00 60.84 186 THR A O 1
ATOM 1504 N N . TYR A 1 187 ? 16.603 -16.229 -14.806 1.00 59.78 187 TYR A N 1
ATOM 1505 C CA . TYR A 1 187 ? 16.800 -16.761 -13.449 1.00 59.78 187 TYR A CA 1
ATOM 1506 C C . TYR A 1 187 ? 15.509 -17.184 -12.719 1.00 59.78 187 TYR A C 1
ATOM 1508 O O . TYR A 1 187 ? 15.601 -17.611 -11.569 1.00 59.78 187 TYR A O 1
ATOM 1516 N N . ASP A 1 188 ? 14.325 -17.038 -13.332 1.00 69.19 188 ASP A N 1
ATOM 1517 C CA . ASP A 1 188 ? 13.003 -17.393 -12.768 1.00 69.19 188 ASP A CA 1
ATOM 1518 C C . ASP A 1 188 ? 12.780 -16.902 -11.315 1.00 69.19 188 ASP A C 1
ATOM 1520 O O . ASP A 1 188 ? 12.162 -17.562 -10.472 1.00 69.19 188 ASP A O 1
ATOM 1524 N N . ARG A 1 189 ? 13.293 -15.703 -10.998 1.00 76.56 189 ARG A N 1
ATOM 1525 C CA . ARG A 1 189 ? 13.229 -15.145 -9.639 1.00 76.56 189 ARG A CA 1
ATOM 1526 C C . ARG A 1 189 ? 11.792 -14.820 -9.244 1.00 76.56 189 ARG A C 1
ATOM 1528 O O . ARG A 1 189 ? 11.114 -14.032 -9.910 1.00 76.56 189 ARG A O 1
ATOM 1535 N N . ILE A 1 190 ? 11.371 -15.392 -8.116 1.00 81.31 190 ILE A N 1
ATOM 1536 C CA . ILE A 1 190 ? 10.083 -15.129 -7.471 1.00 81.31 190 ILE A CA 1
ATOM 1537 C C . ILE A 1 190 ? 10.316 -14.168 -6.308 1.00 81.31 190 ILE A C 1
ATOM 1539 O O . ILE A 1 190 ? 10.803 -14.578 -5.253 1.00 81.31 190 ILE A O 1
ATOM 1543 N N . LEU A 1 191 ? 9.925 -12.907 -6.478 1.00 82.94 191 LEU A N 1
ATOM 1544 C CA . LEU A 1 191 ? 9.947 -11.926 -5.394 1.00 82.94 191 LEU A CA 1
ATOM 1545 C C . LEU A 1 191 ? 8.603 -11.909 -4.658 1.00 82.94 191 LEU A C 1
ATOM 1547 O O . LEU A 1 191 ? 7.551 -12.260 -5.204 1.00 82.94 191 LEU A O 1
ATOM 1551 N N . ARG A 1 192 ? 8.622 -11.450 -3.408 1.00 85.75 192 ARG A N 1
ATOM 1552 C CA . ARG A 1 192 ? 7.424 -10.991 -2.703 1.00 85.75 192 ARG A CA 1
ATOM 1553 C C . ARG A 1 192 ? 7.261 -9.498 -2.955 1.00 85.75 192 ARG A C 1
ATOM 1555 O O . ARG A 1 192 ? 8.096 -8.723 -2.508 1.00 85.75 192 ARG A O 1
ATOM 1562 N N . MET A 1 193 ? 6.182 -9.098 -3.618 1.00 86.88 193 MET A N 1
ATOM 1563 C CA . MET A 1 193 ? 5.718 -7.715 -3.586 1.00 86.88 193 MET A CA 1
ATOM 1564 C C . MET A 1 193 ? 4.888 -7.501 -2.322 1.00 86.88 193 MET A C 1
ATOM 1566 O O . MET A 1 193 ? 3.915 -8.226 -2.087 1.00 86.88 193 MET A O 1
ATOM 1570 N N . THR A 1 194 ? 5.244 -6.484 -1.547 1.00 86.62 194 THR A N 1
ATOM 1571 C CA . THR A 1 194 ? 4.460 -6.013 -0.407 1.00 86.62 194 THR A CA 1
ATOM 1572 C C . THR A 1 194 ? 3.969 -4.600 -0.697 1.00 86.62 194 THR A C 1
ATOM 1574 O O . THR A 1 194 ? 4.759 -3.718 -1.026 1.00 86.62 194 THR A O 1
ATOM 1577 N N . VAL A 1 195 ? 2.656 -4.400 -0.588 1.00 88.81 195 VAL A N 1
ATOM 1578 C CA . VAL A 1 195 ? 1.975 -3.110 -0.723 1.00 88.81 195 VAL A CA 1
ATOM 1579 C C . VAL A 1 195 ? 1.453 -2.718 0.656 1.00 88.81 195 VAL A C 1
ATOM 1581 O O . VAL A 1 195 ? 0.612 -3.421 1.217 1.00 88.81 195 VAL A O 1
ATOM 1584 N N . LEU A 1 196 ? 1.945 -1.612 1.206 1.00 88.50 196 LEU A N 1
ATOM 1585 C CA . LEU A 1 196 ? 1.364 -0.973 2.386 1.00 88.50 196 LEU A CA 1
ATOM 1586 C C . LEU A 1 196 ? 0.400 0.119 1.921 1.00 88.50 196 LEU A C 1
ATOM 1588 O O . LEU A 1 196 ? 0.744 0.874 1.015 1.00 88.50 196 LEU A O 1
ATOM 1592 N N . VAL A 1 197 ? -0.774 0.235 2.542 1.00 89.12 197 VAL A N 1
ATOM 1593 C CA . VAL A 1 197 ? -1.728 1.333 2.288 1.00 89.12 197 VAL A CA 1
ATOM 1594 C C . VAL A 1 197 ? -2.274 1.849 3.612 1.00 89.12 197 VAL A C 1
ATOM 1596 O O . VAL A 1 197 ? -2.669 1.054 4.467 1.00 89.12 197 VAL A O 1
ATOM 1599 N N . TRP A 1 198 ? -2.297 3.169 3.794 1.00 91.19 198 TRP A N 1
ATOM 1600 C CA . TRP A 1 198 ? -2.768 3.813 5.017 1.00 91.19 198 TRP A CA 1
ATOM 1601 C C . TRP A 1 198 ? -3.608 5.067 4.764 1.00 91.19 198 TRP A C 1
ATOM 1603 O O . TRP A 1 198 ? -3.606 5.659 3.683 1.00 91.19 198 TRP A O 1
ATOM 1613 N N . THR A 1 199 ? -4.342 5.472 5.800 1.00 89.25 199 THR A N 1
ATOM 1614 C CA . THR A 1 199 ? -5.025 6.769 5.853 1.00 89.25 199 THR A CA 1
ATOM 1615 C C . THR A 1 199 ? -4.584 7.550 7.078 1.00 89.25 199 THR A C 1
ATOM 1617 O O . THR A 1 199 ? -4.462 6.999 8.178 1.00 89.25 199 THR A O 1
ATOM 1620 N N . GLU A 1 200 ? -4.386 8.844 6.862 1.00 84.88 200 GLU A N 1
ATOM 1621 C CA . GLU A 1 200 ? -4.141 9.849 7.898 1.00 84.88 200 GLU A CA 1
ATOM 1622 C C . GLU A 1 200 ? -5.456 10.401 8.461 1.00 84.88 200 GLU A C 1
ATOM 1624 O O . GLU A 1 200 ? -6.557 10.022 7.971 1.00 84.88 200 GLU A O 1
#

Secondary structure (DSSP, 8-state):
-------SHHHHHHHHHHHHHHHHHHHHHHHHHHHHHHHHHHHHHHHHHHHHHHHHHTS--BSS--TT-S-TTT-TT--B---B-SSSBB-HHHHHHHHSS---HHHHHHHHHHHT--SEEEEEEE-SS-EEE---BTTTB------TTS-PPPHHHHHHHHHHHHHTT--SEEEEEEEEEE--TTT--EEEEEEEEEE-

Radius of gyration: 26.74 Å; chains: 1; bounding box: 81×34×90 Å

Sequence (200 aa):
MKPIKKRGQFWYMDFIMAIIIISIISLIFVKTVIGMTQTKNLTEGLLIEAQEISQNLIAVGEPTDWNTHSEWWDDPSVKQLGLTDGNKRFNLDKLRKLGDGTLTDQNYAKAQLRLGTNKHFYVYLNDRSIIYPAPGHTGAGKLHVDNDDGGWTTVTEVRDEIETRVQNKEIKQIIEFNRLVFVDDTYDRILRMTVLVWTE

Foldseek 3Di:
DDDDPPDPPPVVVVVVVVVVVVVVVVVVVVVVVVVVVVVVVVQVVQVVLLVLLVVLQLDCFFPNDCPVPQQLLPDPRRQAHYQDNVVSAGDVVSLVNQAVPEDDVSSQVSVCNNSVHPWQKFKKKAAPPDIGFGAYDDPRHGTHDDDDPDDDDDPVNVVVNVVVCVVVVVWVDKDKDWDWGFHDPVPRGIIIMIMMTTDD

pLDDT: mean 77.06, std 18.13, range [32.12, 98.12]